Protein AF-A0A7C5J617-F1 (afdb_monomer)

Foldseek 3Di:
DDDDDDDDDDDDPPVQPPPPPDCDPVLVVLLLVCVLPDDLVVSCVVNVHDSVSSVVVVVVQQVVWDFLVRLCVVLVHDSVLLVVLCVVVVPRFFFDFDFDDDPNDGDTDGTRTAGPVNSVSSSVVSPPPDCDPPDVDQAPPDPQHCAAPPPRPDNPDCDPPNHRPVVVVVVVVVVVVVVVVVD

Sequence (183 aa):
MKPRYPALRAAHRKRYPRDGCAWTLEDQRVLIEHWPKKSIRELAAILGRTEEAVRRRVRTIESSHLNVRAYARKVGFSRVAVMNAIRELGFVVRPRRVTYERRGRRQARKWGALTPYQQEKLTAYLLADRPLRPPPTEWGKAGRPPACVDCETTTRPHYAHDRCRRCYENRRNRQAAARSSDE

pLDDT: mean 78.03, std 16.14, range [36.56, 94.38]

Mean predicted aligned error: 14.26 Å

Secondary structure (DSSP, 8-state):
---S--------------TT----HHHHHHHHHHTTTS-HHHHHHHHTS-HHHHHHHHHHHHTTPEEHHHHHHHHT--HHHHHHHHHHTT---EEEEEEEEETTEEEEEEEEEEPHHHHHHHHHHHHS----S-SSPPTTSTT--SS-TTTS---S-B-GGG-BHHHHHHHHHHHHHHHHH--

Radius of gyration: 26.76 Å; Cα contacts (8 Å, |Δi|>4): 158; chains: 1; bounding box: 68×47×70 Å

Nearest PDB structures (foldseek):
  5hli-assembly1_A  TM=3.294E-01  e=1.262E+00  Staphylococcus epidermidis
  3voe-assembly1_B  TM=2.649E-01  e=1.615E+00  Escherichia coli K-12
  3vb2-assembly1_A  TM=3.323E-01  e=5.534E+00  Escherichia coli K-12
  3vod-assembly1_A  TM=2.661E-01  e=7.080E+00  Escherichia coli K-12
  3voe-assembly1_A  TM=2.665E-01  e=9.633E+00  Escherichia coli K-12

Solvent-accessible surface area (backbone atoms only — not comparable to full-atom values): 11204 Å² total; per-residue (Å²): 139,78,86,91,72,81,86,84,67,93,69,76,76,70,80,51,71,58,102,77,63,76,84,47,73,64,61,49,49,55,47,61,70,39,53,66,81,49,53,62,66,57,50,13,64,74,69,53,48,54,48,66,60,48,50,55,51,48,55,64,53,56,72,72,35,38,36,60,67,59,44,18,63,74,74,73,46,54,57,65,57,54,52,48,50,36,59,76,69,66,59,73,57,46,60,44,78,46,79,46,82,56,94,93,40,80,49,71,53,72,43,38,38,40,42,70,66,55,49,52,54,48,50,54,59,69,66,45,93,59,83,65,78,70,67,84,60,62,74,51,39,95,90,42,63,60,32,14,78,85,72,64,72,46,74,60,83,52,48,80,89,53,16,27,58,66,58,41,52,52,51,53,51,52,55,50,52,55,56,64,72,78,109

Structure (mmCIF, N/CA/C/O backbone):
data_AF-A0A7C5J617-F1
#
_entry.id   AF-A0A7C5J617-F1
#
loop_
_atom_site.group_PDB
_atom_site.id
_atom_site.type_symbol
_atom_site.label_atom_id
_atom_site.label_alt_id
_atom_site.label_comp_id
_atom_site.label_asym_id
_atom_site.label_entity_id
_atom_site.label_seq_id
_atom_site.pdbx_PDB_ins_code
_atom_site.Cartn_x
_atom_site.Cartn_y
_atom_site.Cartn_z
_atom_site.occupancy
_atom_site.B_iso_or_equiv
_atom_site.auth_seq_id
_atom_site.auth_comp_id
_atom_site.auth_asym_id
_atom_site.auth_atom_id
_atom_site.pdbx_PDB_model_num
ATOM 1 N N . MET A 1 1 ? -49.294 26.072 20.977 1.00 41.19 1 MET A N 1
ATOM 2 C CA . MET A 1 1 ? -47.901 25.608 20.780 1.00 41.19 1 MET A CA 1
ATOM 3 C C . MET A 1 1 ? -47.853 24.103 21.002 1.00 41.19 1 MET A C 1
ATOM 5 O O . MET A 1 1 ? -48.165 23.663 22.097 1.00 41.19 1 MET A O 1
ATOM 9 N N . LYS A 1 2 ? -47.564 23.307 19.964 1.00 36.56 2 LYS A N 1
ATOM 10 C CA . LYS A 1 2 ? -47.455 21.840 20.068 1.00 36.56 2 LYS A CA 1
ATOM 11 C C . LYS A 1 2 ? -45.977 21.461 20.275 1.00 36.56 2 LYS A C 1
ATOM 13 O O . LYS A 1 2 ? -45.140 22.017 19.560 1.00 36.56 2 LYS A O 1
ATOM 18 N N . PRO A 1 3 ? -45.631 20.562 21.213 1.00 42.84 3 PRO A N 1
ATOM 19 C CA . PRO A 1 3 ? -44.251 20.130 21.412 1.00 42.84 3 PRO A CA 1
ATOM 20 C C . PRO A 1 3 ? -43.758 19.379 20.169 1.00 42.84 3 PRO A C 1
ATOM 22 O O . PRO A 1 3 ? -44.450 18.522 19.623 1.00 42.84 3 PRO A O 1
ATOM 25 N N . ARG A 1 4 ? -42.570 19.753 19.684 1.00 46.69 4 ARG A N 1
ATOM 26 C CA . ARG A 1 4 ? -42.098 19.439 18.328 1.00 46.69 4 ARG A CA 1
ATOM 27 C C . ARG A 1 4 ? -41.313 18.131 18.198 1.00 46.69 4 ARG A C 1
ATOM 29 O O . ARG A 1 4 ? -40.742 17.918 17.139 1.00 46.69 4 ARG A O 1
ATOM 36 N N . TYR A 1 5 ? -41.300 17.256 19.208 1.00 45.69 5 TYR A N 1
ATOM 37 C CA . TYR A 1 5 ? -40.703 15.919 19.085 1.00 45.69 5 TYR A CA 1
ATOM 38 C C . TYR A 1 5 ? -41.422 14.883 19.964 1.00 45.69 5 TYR A C 1
ATOM 40 O O . TYR A 1 5 ? -41.391 15.005 21.189 1.00 45.69 5 TYR A O 1
ATOM 48 N N . PRO A 1 6 ? -42.054 13.853 19.370 1.00 45.22 6 PRO A N 1
ATOM 49 C CA . PRO A 1 6 ? -42.577 12.719 20.111 1.00 45.22 6 PRO A CA 1
ATOM 50 C C . PRO A 1 6 ? -41.438 11.778 20.514 1.00 45.22 6 PRO A C 1
ATOM 52 O O . PRO A 1 6 ? -40.459 11.598 19.789 1.00 45.22 6 PRO A O 1
ATOM 55 N N . ALA A 1 7 ? -41.596 11.176 21.691 1.00 47.19 7 ALA A N 1
ATOM 56 C CA . ALA A 1 7 ? -40.703 10.197 22.287 1.00 47.19 7 ALA A CA 1
ATOM 57 C C . ALA A 1 7 ? -40.282 9.101 21.290 1.00 47.19 7 ALA A C 1
ATOM 59 O O . ALA A 1 7 ? -41.046 8.183 20.979 1.00 47.19 7 ALA A O 1
ATOM 60 N N . LEU A 1 8 ? -39.028 9.151 20.831 1.00 49.47 8 LEU A N 1
ATOM 61 C CA . LEU A 1 8 ? -38.387 8.012 20.184 1.00 49.47 8 LEU A CA 1
ATOM 62 C C . LEU A 1 8 ? -38.017 6.985 21.255 1.00 49.47 8 LEU A C 1
ATOM 64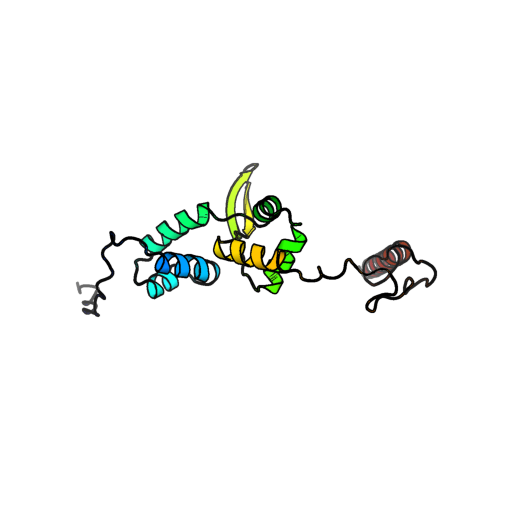 O O . LEU A 1 8 ? -36.941 7.001 21.845 1.00 49.47 8 LEU A O 1
ATOM 68 N N . ARG A 1 9 ? -39.022 6.149 21.520 1.00 42.47 9 ARG A N 1
ATOM 69 C CA . ARG A 1 9 ? -39.002 4.716 21.825 1.00 42.47 9 ARG A CA 1
ATOM 70 C C . ARG A 1 9 ? -37.663 4.137 22.288 1.00 42.47 9 ARG A C 1
ATOM 72 O O . ARG A 1 9 ? -36.671 4.119 21.564 1.00 42.47 9 ARG A O 1
ATOM 79 N N . ALA A 1 10 ? -37.736 3.534 23.471 1.00 44.47 10 ALA A N 1
ATOM 80 C CA . ALA A 1 10 ? -36.777 2.639 24.098 1.00 44.47 10 ALA A CA 1
ATOM 81 C C . ALA A 1 10 ? -36.421 1.417 23.222 1.00 44.47 10 ALA A C 1
ATOM 83 O O . ALA A 1 10 ? -36.788 0.283 23.517 1.00 44.47 10 ALA A O 1
ATOM 84 N N . ALA A 1 11 ? -35.678 1.631 22.139 1.00 44.12 11 ALA A N 1
ATOM 85 C CA . ALA A 1 11 ? -35.003 0.567 21.418 1.00 44.12 11 ALA A CA 1
ATOM 86 C C . ALA A 1 11 ? -33.756 0.183 22.219 1.00 44.12 11 ALA A C 1
ATOM 88 O O . ALA A 1 11 ? -32.789 0.942 22.262 1.00 44.12 11 ALA A O 1
ATOM 89 N N . HIS A 1 12 ? -33.835 -0.957 22.910 1.00 44.38 12 HIS A N 1
ATOM 90 C CA . HIS A 1 12 ? -32.723 -1.823 23.303 1.00 44.38 12 HIS A CA 1
ATOM 91 C C . HIS A 1 12 ? -31.357 -1.112 23.292 1.00 44.38 12 HIS A C 1
ATOM 93 O O . HIS A 1 12 ? -30.580 -1.233 22.341 1.00 44.38 12 HIS A O 1
ATOM 99 N N . ARG A 1 13 ? -31.037 -0.352 24.351 1.00 47.41 13 ARG A N 1
ATOM 100 C CA . ARG A 1 13 ? -29.643 0.028 24.593 1.00 47.41 13 ARG A CA 1
ATOM 101 C C . ARG A 1 13 ? -28.906 -1.291 24.815 1.00 47.41 13 ARG A C 1
ATOM 103 O O . ARG A 1 13 ? -28.861 -1.770 25.946 1.00 47.41 13 ARG A O 1
ATOM 110 N N . LYS A 1 14 ? -28.358 -1.907 23.752 1.00 47.34 14 LYS A N 1
ATOM 111 C CA . LYS A 1 14 ? -27.207 -2.808 23.885 1.00 47.34 14 LYS A CA 1
ATOM 112 C C . LYS A 1 14 ? -26.307 -2.060 24.854 1.00 47.34 14 LYS A C 1
ATOM 114 O O . LYS A 1 14 ? -25.941 -0.922 24.556 1.00 47.34 14 LYS A O 1
ATOM 119 N N . ARG A 1 15 ? -26.110 -2.600 26.061 1.00 48.59 15 ARG A N 1
ATOM 120 C CA . ARG A 1 15 ? -25.193 -2.018 27.039 1.00 48.59 15 ARG A CA 1
ATOM 121 C C . ARG A 1 15 ? -23.838 -2.055 26.355 1.00 48.59 15 ARG A C 1
ATOM 123 O O . ARG A 1 15 ? -23.158 -3.073 26.391 1.00 48.59 15 ARG A O 1
ATOM 130 N N . TYR A 1 16 ? -23.517 -0.985 25.635 1.00 52.66 16 TYR A N 1
ATOM 131 C CA . TYR A 1 16 ? -22.205 -0.799 25.065 1.00 52.66 16 TYR A CA 1
ATOM 132 C C . TYR A 1 16 ? -21.243 -0.903 26.249 1.00 52.66 16 TYR A C 1
ATOM 134 O O . TYR A 1 16 ? -21.549 -0.331 27.307 1.00 52.66 16 TYR A O 1
ATOM 142 N N . PRO A 1 17 ? -20.159 -1.690 26.136 1.00 54.84 17 PRO A N 1
ATOM 143 C CA . PRO A 1 17 ? -19.134 -1.731 27.166 1.00 54.84 17 PRO A CA 1
ATOM 144 C C . PRO A 1 17 ? -18.829 -0.285 27.554 1.00 54.84 17 PRO A C 1
ATOM 146 O O . PRO A 1 17 ? -18.615 0.538 26.660 1.00 54.84 17 PRO A O 1
ATOM 149 N N . ARG A 1 18 ? -18.942 0.051 28.850 1.00 56.84 18 ARG A N 1
ATOM 150 C CA . ARG A 1 18 ? -18.794 1.439 29.327 1.00 56.84 18 ARG A CA 1
ATOM 151 C C . ARG A 1 18 ? -17.540 2.051 28.709 1.00 56.84 18 ARG A C 1
ATOM 153 O O . ARG A 1 18 ? -16.569 1.335 28.470 1.00 56.84 18 ARG A O 1
ATOM 160 N N . ASP A 1 19 ? -17.526 3.370 28.549 1.00 52.28 19 ASP A N 1
ATOM 161 C CA . ASP A 1 19 ? -16.437 4.160 27.950 1.00 52.28 19 ASP A CA 1
ATOM 162 C C . ASP A 1 19 ? -15.054 4.047 28.659 1.00 52.28 19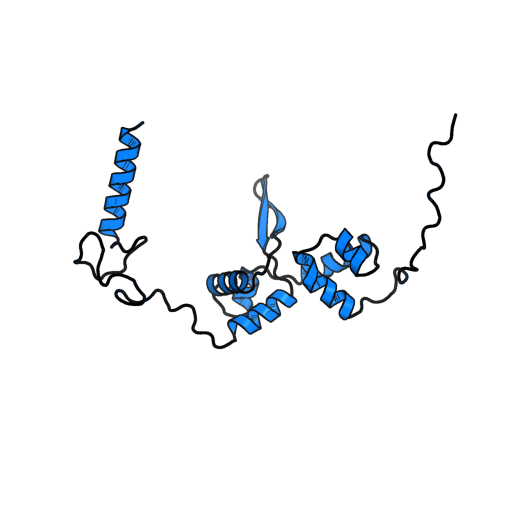 ASP A C 1
ATOM 164 O O . ASP A 1 19 ? -14.144 4.819 28.372 1.00 52.28 19 ASP A O 1
ATOM 168 N N . GLY A 1 20 ? -14.865 3.058 29.542 1.00 54.22 20 GLY A N 1
ATOM 169 C CA . GLY A 1 20 ? -13.607 2.626 30.155 1.00 54.22 20 GLY A CA 1
ATOM 170 C C . GLY A 1 20 ? -13.231 1.149 29.920 1.00 54.22 20 GLY A C 1
ATOM 171 O O . GLY A 1 20 ? -12.245 0.692 30.490 1.00 54.22 20 GLY A O 1
ATOM 172 N N . CYS A 1 21 ? -13.960 0.377 29.100 1.00 65.50 21 CYS A N 1
ATOM 173 C CA . CYS A 1 21 ? -13.512 -0.969 28.723 1.00 65.50 21 CYS A CA 1
ATOM 174 C C . CYS A 1 21 ? -12.253 -0.880 27.855 1.00 65.50 21 CYS A C 1
ATOM 176 O O . CYS A 1 21 ? -12.274 -0.270 26.775 1.00 65.50 21 CYS A O 1
ATOM 178 N N . ALA A 1 22 ? -11.181 -1.524 28.327 1.00 78.62 22 ALA A N 1
ATOM 179 C CA . ALA A 1 22 ? -9.908 -1.625 27.630 1.00 78.62 22 ALA A CA 1
ATOM 180 C C . ALA A 1 22 ? -10.106 -2.099 26.180 1.00 78.62 22 ALA A C 1
ATOM 182 O O . ALA A 1 22 ? -10.998 -2.893 25.876 1.00 78.62 22 ALA A O 1
ATOM 183 N N . TRP A 1 23 ? -9.294 -1.570 25.266 1.00 84.44 23 TRP A N 1
ATOM 184 C CA . TRP A 1 23 ? -9.265 -2.033 23.880 1.00 84.44 23 TRP A CA 1
ATOM 185 C C . TRP A 1 23 ? -8.644 -3.422 23.841 1.00 84.44 23 TRP A C 1
ATOM 187 O O . TRP A 1 23 ? -7.450 -3.559 24.114 1.00 84.44 23 TRP A O 1
ATOM 197 N N . THR A 1 24 ? -9.435 -4.430 23.482 1.00 88.50 24 THR A N 1
ATOM 198 C CA . THR A 1 24 ? -8.921 -5.793 23.322 1.00 88.50 24 THR A CA 1
ATOM 199 C C . THR A 1 24 ? -7.989 -5.868 22.110 1.00 88.50 24 THR A C 1
ATOM 201 O O . THR A 1 24 ? -7.989 -4.989 21.240 1.00 88.50 24 THR A O 1
ATOM 204 N N . LEU A 1 25 ? -7.165 -6.915 22.043 1.00 85.00 25 LEU A N 1
ATOM 205 C CA . LEU A 1 25 ? -6.348 -7.174 20.854 1.00 85.00 25 LEU A CA 1
ATOM 206 C C . LEU A 1 25 ? -7.227 -7.441 19.626 1.00 85.00 25 LEU A C 1
ATOM 208 O O . LEU A 1 25 ? -6.882 -7.011 18.529 1.00 85.00 25 LEU A O 1
ATOM 212 N N . GLU A 1 26 ? -8.387 -8.066 19.819 1.00 86.38 26 GLU A N 1
ATOM 213 C CA . GLU A 1 26 ? -9.341 -8.331 18.744 1.00 86.38 26 GLU A CA 1
ATOM 214 C C . GLU A 1 26 ? -9.964 -7.038 18.203 1.00 86.38 26 GLU A C 1
ATOM 216 O O . GLU A 1 26 ? -9.951 -6.808 16.993 1.00 86.38 26 GLU A O 1
ATOM 221 N N . ASP A 1 27 ? -10.372 -6.119 19.087 1.00 88.44 27 ASP A N 1
ATOM 222 C CA . ASP A 1 27 ? -10.868 -4.795 18.687 1.00 88.44 27 ASP A CA 1
ATOM 223 C C . ASP A 1 27 ? -9.821 -4.052 17.842 1.00 88.44 27 ASP A C 1
ATOM 225 O O . ASP A 1 27 ? -10.147 -3.373 16.864 1.00 88.44 27 ASP A O 1
ATOM 229 N N . GLN A 1 28 ? -8.542 -4.172 18.217 1.00 88.25 28 GLN A N 1
ATOM 230 C CA . GLN A 1 28 ? -7.438 -3.559 17.480 1.00 88.25 28 GLN A CA 1
ATOM 231 C C . GLN A 1 28 ? -7.227 -4.209 16.114 1.00 88.25 28 GLN A C 1
ATOM 233 O O . GLN A 1 28 ? -7.026 -3.480 15.141 1.00 88.25 28 GLN A O 1
ATOM 238 N N . ARG A 1 29 ? -7.303 -5.541 16.015 1.00 87.31 29 ARG A N 1
ATOM 239 C CA . ARG A 1 29 ? -7.189 -6.270 14.742 1.00 87.31 29 ARG A CA 1
ATOM 240 C C . ARG A 1 29 ? -8.284 -5.852 13.770 1.00 87.31 29 ARG A C 1
ATOM 242 O O . ARG A 1 29 ? -7.967 -5.396 12.672 1.00 87.31 29 ARG A O 1
ATOM 249 N N . VAL A 1 30 ? -9.540 -5.889 14.215 1.00 89.88 30 VAL A N 1
ATOM 250 C CA . VAL A 1 30 ? -10.711 -5.466 13.429 1.00 89.88 30 VAL A CA 1
ATOM 251 C C . VAL A 1 30 ? -10.546 -4.021 12.955 1.00 89.88 30 VAL A C 1
ATOM 253 O O . VAL A 1 30 ? -10.777 -3.706 11.784 1.00 89.88 30 VAL A O 1
ATOM 256 N N . LEU A 1 31 ? -10.092 -3.126 13.837 1.00 89.56 31 LEU A N 1
ATOM 257 C CA . LEU A 1 31 ? -9.894 -1.724 13.487 1.00 89.56 31 LEU A CA 1
ATOM 258 C C . LEU A 1 31 ? -8.765 -1.542 12.459 1.00 89.56 31 LEU A C 1
ATOM 260 O O . LEU A 1 31 ? -8.956 -0.817 11.487 1.00 89.56 31 LEU A O 1
ATOM 264 N N . ILE A 1 32 ? -7.622 -2.213 12.621 1.00 86.69 32 ILE A N 1
ATOM 265 C CA . ILE A 1 32 ? -6.480 -2.122 11.694 1.00 86.69 32 ILE A CA 1
ATOM 266 C C . ILE A 1 32 ? -6.829 -2.704 10.313 1.00 86.69 32 ILE A C 1
ATOM 268 O O . ILE A 1 32 ? -6.437 -2.131 9.290 1.00 86.69 32 ILE A O 1
ATOM 272 N N . GLU A 1 33 ? -7.559 -3.818 10.274 1.00 87.38 33 GLU A N 1
ATOM 273 C CA . GLU A 1 33 ? -7.926 -4.514 9.039 1.00 87.38 33 GLU A CA 1
ATOM 274 C C . GLU A 1 33 ? -8.993 -3.755 8.239 1.00 87.38 33 GLU A C 1
ATOM 276 O O . GLU A 1 33 ? -8.876 -3.586 7.018 1.00 87.38 33 GLU A O 1
ATOM 281 N N . HIS A 1 34 ? -10.030 -3.258 8.917 1.00 88.62 34 HIS A N 1
ATOM 282 C CA . HIS A 1 34 ? -11.175 -2.650 8.247 1.00 88.62 34 HIS A CA 1
ATOM 283 C C . HIS A 1 34 ? -11.075 -1.128 8.088 1.00 88.62 34 HIS A C 1
ATOM 285 O O . HIS A 1 34 ? -11.788 -0.583 7.240 1.00 88.62 34 HIS A O 1
ATOM 291 N N . TRP A 1 35 ? -10.188 -0.433 8.815 1.00 86.25 35 TRP A N 1
ATOM 292 C CA . TRP A 1 35 ? -10.019 1.028 8.714 1.00 86.25 35 TRP A CA 1
ATOM 293 C C . TRP A 1 35 ? -9.860 1.557 7.279 1.00 86.25 35 TRP A C 1
ATOM 295 O O . TRP A 1 35 ? -10.510 2.551 6.937 1.00 86.25 35 TRP A O 1
ATOM 305 N N . PRO A 1 36 ? -9.060 0.928 6.394 1.00 81.94 36 PRO A N 1
ATOM 306 C CA . PRO A 1 36 ? -8.913 1.419 5.026 1.00 81.94 36 PRO A CA 1
ATOM 307 C C . PRO A 1 36 ? -10.210 1.323 4.209 1.00 81.94 36 PRO A C 1
ATOM 309 O O . PRO A 1 36 ? -10.427 2.147 3.318 1.00 81.94 36 PRO A O 1
ATOM 312 N N . LYS A 1 37 ? -11.066 0.339 4.522 1.00 86.56 37 LYS A N 1
ATOM 313 C CA . LYS A 1 37 ? -12.230 -0.070 3.719 1.00 86.56 37 LYS A CA 1
ATOM 314 C C . LYS A 1 37 ? -13.557 0.505 4.226 1.00 86.56 37 LYS A C 1
ATOM 316 O O . LYS A 1 37 ? -14.433 0.776 3.417 1.00 86.56 37 LYS A O 1
ATOM 321 N N . LYS A 1 38 ? -13.706 0.700 5.540 1.00 89.06 38 LYS A N 1
ATOM 322 C CA . LYS A 1 38 ? -14.968 1.090 6.191 1.00 89.06 38 LYS A CA 1
ATOM 323 C C . LYS A 1 38 ? -14.920 2.508 6.766 1.00 89.06 38 LYS A C 1
ATOM 325 O O . LYS A 1 38 ? -13.856 3.076 7.036 1.00 89.06 38 LYS A O 1
ATOM 330 N N . SER A 1 39 ? -16.084 3.122 6.917 1.00 91.06 39 SER A N 1
ATOM 331 C CA . SER A 1 39 ? -16.271 4.404 7.601 1.00 91.06 39 SER A CA 1
ATOM 332 C C . SER A 1 39 ? -16.204 4.244 9.127 1.00 91.06 39 SER A C 1
ATOM 334 O O . SER A 1 39 ? -16.383 3.150 9.658 1.00 91.06 39 SER A O 1
ATOM 336 N N . ILE A 1 40 ? -15.976 5.346 9.858 1.00 91.75 40 ILE A N 1
ATOM 337 C CA . ILE A 1 40 ? -15.974 5.342 11.338 1.00 91.75 40 ILE A CA 1
ATOM 338 C C . ILE A 1 40 ? -17.301 4.800 11.884 1.00 91.75 40 ILE A C 1
ATOM 340 O O . ILE A 1 40 ? -17.296 4.027 12.836 1.00 91.75 40 ILE A O 1
ATOM 344 N N . ARG A 1 41 ? -18.422 5.174 11.258 1.00 92.56 41 ARG A N 1
ATOM 345 C CA . ARG A 1 41 ? -19.766 4.743 11.650 1.00 92.56 41 ARG A CA 1
ATOM 346 C C . ARG A 1 41 ? -19.954 3.233 11.519 1.00 92.56 41 ARG A C 1
ATOM 348 O O . ARG A 1 41 ? -20.484 2.598 12.425 1.00 92.56 41 ARG A O 1
ATOM 355 N N . GLU A 1 42 ? -19.488 2.643 10.422 1.00 92.88 42 GLU A N 1
ATOM 356 C CA . GLU A 1 42 ? -19.546 1.189 10.234 1.00 92.88 42 GLU A CA 1
ATOM 357 C C . GLU A 1 42 ? -18.639 0.453 11.222 1.00 92.88 42 GLU A C 1
ATOM 359 O O . GLU A 1 42 ? -19.033 -0.568 11.775 1.00 92.88 42 GLU A O 1
ATOM 364 N N . LEU A 1 43 ? -17.441 0.979 11.484 1.00 92.94 43 LEU A N 1
ATOM 365 C CA . LEU A 1 43 ? -16.521 0.396 12.465 1.00 92.94 43 LEU A CA 1
ATOM 366 C C . LEU A 1 43 ? -17.087 0.461 13.885 1.00 92.94 43 LEU A C 1
ATOM 368 O O . LEU A 1 43 ? -16.967 -0.503 14.632 1.00 92.94 43 LEU A O 1
ATOM 372 N N . ALA A 1 44 ? -17.739 1.567 14.242 1.00 91.69 44 ALA A N 1
ATOM 373 C CA . ALA A 1 44 ? -18.456 1.720 15.503 1.00 91.69 44 ALA A CA 1
ATOM 374 C C . ALA A 1 44 ? -19.571 0.676 15.656 1.00 91.69 44 ALA A C 1
ATOM 376 O O . ALA A 1 44 ? -19.691 0.059 16.715 1.00 91.69 44 ALA A O 1
ATOM 377 N N . ALA A 1 45 ? -20.326 0.417 14.583 1.00 90.69 45 ALA A N 1
ATOM 378 C CA . ALA A 1 45 ? -21.360 -0.614 14.571 1.00 90.69 45 ALA A CA 1
ATOM 379 C C . ALA A 1 45 ? -20.783 -2.034 14.728 1.00 90.69 45 ALA A C 1
ATOM 381 O O . ALA A 1 45 ? -21.335 -2.823 15.491 1.00 90.69 45 ALA A O 1
ATOM 382 N N . ILE A 1 46 ? -19.667 -2.342 14.053 1.00 90.38 46 ILE A N 1
ATOM 383 C CA . ILE A 1 46 ? -18.991 -3.650 14.137 1.00 90.38 46 ILE A CA 1
ATOM 384 C C . ILE A 1 46 ? -18.423 -3.888 15.539 1.00 90.38 46 ILE A C 1
ATOM 386 O O . ILE A 1 46 ? -18.623 -4.953 16.112 1.00 90.38 46 ILE A O 1
ATOM 390 N N . LEU A 1 47 ? -17.740 -2.890 16.101 1.00 89.25 47 LEU A N 1
ATOM 391 C CA . LEU A 1 47 ? -17.063 -2.997 17.395 1.00 89.25 47 LEU A CA 1
ATOM 392 C C . LEU A 1 47 ? -18.007 -2.825 18.591 1.00 89.25 47 LEU A C 1
ATOM 394 O O . LEU A 1 47 ? -17.582 -2.989 19.730 1.00 89.25 47 LEU A O 1
ATOM 398 N N . GLY A 1 48 ? -19.261 -2.424 18.360 1.00 89.00 48 GLY A N 1
ATOM 399 C CA . GLY A 1 48 ? -20.172 -2.055 19.440 1.00 89.00 48 GLY A CA 1
ATOM 400 C C . GLY A 1 48 ? -19.595 -0.934 20.312 1.00 89.00 48 GLY A C 1
ATOM 401 O O . GLY A 1 48 ? -19.609 -1.028 21.538 1.00 89.00 48 GLY A O 1
ATOM 402 N N . ARG A 1 49 ? -19.040 0.114 19.696 1.00 88.19 49 ARG A N 1
ATOM 403 C CA . ARG A 1 49 ? -18.482 1.284 20.398 1.00 88.19 49 ARG A CA 1
ATOM 404 C C . ARG A 1 49 ? -19.032 2.579 19.811 1.00 88.19 49 ARG A C 1
ATOM 406 O O . ARG A 1 49 ? -19.593 2.592 18.721 1.00 88.19 49 ARG A O 1
ATOM 413 N N . THR A 1 50 ? -18.861 3.689 20.524 1.00 90.62 50 THR A N 1
ATOM 414 C CA . THR A 1 50 ? -19.235 5.013 20.009 1.00 90.62 50 THR A CA 1
ATOM 415 C C . THR A 1 50 ? -18.298 5.452 18.879 1.00 90.62 50 THR A C 1
ATOM 417 O O . THR A 1 50 ? -17.105 5.134 18.877 1.00 90.62 50 THR A O 1
ATOM 420 N N . GLU A 1 51 ? -18.816 6.231 17.923 1.00 91.81 51 GLU A N 1
ATOM 421 C CA . GLU A 1 51 ? -18.005 6.777 16.822 1.00 91.81 51 GLU A CA 1
ATOM 422 C C . GLU A 1 51 ? -16.811 7.594 17.325 1.00 91.81 51 GLU A C 1
ATOM 424 O O . GLU A 1 51 ? -15.735 7.564 16.731 1.00 91.81 51 GLU A O 1
ATOM 429 N N . GLU A 1 52 ? -16.984 8.307 18.437 1.00 87.69 52 GLU A N 1
ATOM 430 C CA . GLU A 1 52 ? -15.939 9.133 19.033 1.00 87.69 52 GLU A CA 1
ATOM 431 C C . GLU A 1 52 ? -14.817 8.289 19.659 1.00 87.69 52 GLU A C 1
ATOM 433 O O . GLU A 1 52 ? -13.638 8.601 19.476 1.00 87.69 52 GLU A O 1
ATOM 438 N N . ALA A 1 53 ? -15.150 7.177 20.325 1.00 89.25 53 ALA A N 1
ATOM 439 C CA . ALA A 1 53 ? -14.149 6.240 20.836 1.00 89.25 53 ALA A CA 1
ATOM 440 C C . ALA A 1 53 ? -13.332 5.615 19.693 1.00 89.25 53 ALA A C 1
ATOM 442 O O . ALA A 1 53 ? -12.099 5.575 19.757 1.00 89.25 53 ALA A O 1
ATOM 443 N N . VAL A 1 54 ? -14.007 5.194 18.617 1.00 91.81 54 VAL A N 1
ATOM 444 C CA . VAL A 1 54 ? -13.357 4.673 17.404 1.00 91.81 54 VAL A CA 1
ATOM 445 C C . VAL A 1 54 ? -12.468 5.742 16.770 1.00 91.81 54 VAL A C 1
ATOM 447 O O . VAL A 1 54 ? -11.305 5.473 16.481 1.00 91.81 54 VAL A O 1
ATOM 450 N N . ARG A 1 55 ? -12.961 6.976 16.613 1.00 89.94 55 ARG A N 1
ATOM 451 C CA . ARG A 1 55 ? -12.204 8.100 16.039 1.00 89.94 55 ARG A CA 1
ATOM 452 C C . ARG A 1 55 ? -10.927 8.394 16.823 1.00 89.94 55 ARG A C 1
ATOM 454 O O . ARG A 1 55 ? -9.867 8.547 16.213 1.00 89.94 55 ARG A O 1
ATOM 461 N N . ARG A 1 56 ? -11.004 8.455 18.157 1.00 89.31 56 ARG A N 1
ATOM 462 C CA . ARG A 1 56 ? -9.824 8.649 19.015 1.00 89.31 56 ARG A CA 1
ATOM 463 C C . ARG A 1 56 ? -8.822 7.513 18.850 1.00 89.31 56 ARG A C 1
ATOM 465 O O . ARG A 1 56 ? -7.641 7.784 18.646 1.00 89.31 56 ARG A O 1
ATOM 472 N N . ARG A 1 57 ? -9.285 6.260 18.853 1.00 90.06 57 ARG A N 1
ATOM 473 C CA . ARG A 1 57 ? -8.398 5.099 18.704 1.00 90.06 57 ARG A CA 1
ATOM 474 C C . ARG A 1 57 ? -7.725 5.045 17.339 1.00 90.06 57 ARG A C 1
ATOM 476 O O . ARG A 1 57 ? -6.523 4.811 17.265 1.00 90.06 57 ARG A O 1
ATOM 483 N N . VAL A 1 58 ? -8.475 5.315 16.276 1.00 88.25 58 VAL A N 1
ATOM 484 C CA . VAL A 1 58 ? -7.944 5.417 14.915 1.00 88.25 58 VAL A CA 1
ATOM 485 C C . VAL A 1 58 ? -6.830 6.452 14.849 1.00 88.25 58 VAL A C 1
ATOM 487 O O . VAL A 1 58 ? -5.782 6.143 14.302 1.00 88.25 58 VAL A O 1
ATOM 490 N N . ARG A 1 59 ? -7.003 7.648 15.430 1.00 84.50 59 ARG A N 1
ATOM 491 C CA . ARG A 1 59 ? -5.947 8.679 15.430 1.00 84.50 59 ARG A CA 1
ATOM 492 C C . ARG A 1 59 ? -4.655 8.182 16.083 1.00 84.50 59 ARG A C 1
ATOM 494 O O . ARG A 1 59 ? -3.573 8.457 15.569 1.00 84.50 59 ARG A O 1
ATOM 501 N N . THR A 1 60 ? -4.765 7.435 17.182 1.00 84.56 60 THR A N 1
ATOM 502 C CA . THR A 1 60 ? -3.613 6.802 17.841 1.00 84.56 60 THR A CA 1
ATOM 503 C C . THR A 1 60 ? -2.941 5.761 16.949 1.00 84.56 60 THR A C 1
ATOM 505 O O . THR A 1 60 ? -1.725 5.651 16.963 1.00 84.56 60 THR A O 1
ATOM 508 N N . ILE A 1 61 ? -3.701 5.009 16.154 1.00 80.19 61 ILE A N 1
ATOM 509 C CA . ILE A 1 61 ? -3.133 4.015 15.235 1.00 80.19 61 ILE A CA 1
ATOM 510 C C . ILE A 1 61 ? -2.545 4.694 13.988 1.00 80.19 61 ILE A C 1
ATOM 512 O O . ILE A 1 61 ? -1.453 4.341 13.551 1.00 80.19 61 ILE A O 1
ATOM 516 N N . GLU A 1 62 ? -3.184 5.738 13.461 1.00 78.31 62 GLU A N 1
ATOM 517 C CA . GLU A 1 62 ? -2.707 6.495 12.301 1.00 78.31 62 GLU A CA 1
ATOM 518 C C . GLU A 1 62 ? -1.352 7.174 12.521 1.00 78.31 62 GLU A C 1
ATOM 520 O O . GLU A 1 62 ? -0.609 7.382 11.556 1.00 78.31 62 GLU A O 1
ATOM 525 N N . SER A 1 63 ? -0.999 7.508 13.765 1.00 74.69 63 SER A N 1
ATOM 526 C CA . SER A 1 63 ? 0.331 8.040 14.079 1.00 74.69 63 SER A CA 1
ATOM 527 C C . SER A 1 63 ? 1.442 7.021 13.788 1.00 74.69 63 SER A C 1
ATOM 529 O O . SER A 1 63 ? 2.525 7.420 13.367 1.00 74.69 63 SER A O 1
ATOM 531 N N . SER A 1 64 ? 1.148 5.720 13.904 1.00 76.75 64 SER A N 1
ATOM 532 C CA . SER A 1 64 ? 2.070 4.616 13.592 1.00 76.75 64 SER A CA 1
ATOM 533 C C . SER A 1 64 ? 2.096 4.219 12.108 1.00 76.75 64 SER A C 1
ATOM 535 O O . SER A 1 64 ? 2.923 3.406 11.688 1.00 76.75 64 SER A O 1
ATOM 537 N N . HIS A 1 65 ? 1.214 4.789 11.280 1.00 82.31 65 HIS A N 1
ATOM 538 C CA . HIS A 1 65 ? 1.189 4.483 9.854 1.00 82.31 65 HIS A CA 1
ATOM 539 C C . HIS A 1 65 ? 2.392 5.090 9.134 1.00 82.31 65 HIS A C 1
ATOM 541 O O . HIS A 1 65 ? 2.601 6.308 9.130 1.00 82.31 65 HIS A O 1
ATOM 547 N N . LEU A 1 66 ? 3.125 4.244 8.417 1.00 83.75 66 LEU A N 1
ATOM 548 C CA . LEU A 1 66 ? 4.185 4.685 7.524 1.00 83.75 66 LEU A CA 1
ATOM 549 C C . LEU A 1 66 ? 3.604 5.013 6.151 1.00 83.75 66 LEU A C 1
ATOM 551 O O . LEU A 1 66 ? 2.725 4.322 5.642 1.00 83.75 66 LEU A O 1
ATOM 555 N N . ASN A 1 67 ? 4.115 6.061 5.508 1.00 89.44 67 ASN A N 1
ATOM 556 C CA . ASN A 1 67 ? 3.862 6.228 4.080 1.00 89.44 67 ASN A CA 1
ATOM 557 C C . ASN A 1 67 ? 4.681 5.201 3.279 1.00 89.44 67 ASN A C 1
ATOM 559 O O . ASN A 1 67 ? 5.734 4.751 3.735 1.00 89.44 67 ASN A O 1
ATOM 563 N N . VAL A 1 68 ? 4.238 4.879 2.061 1.00 89.62 68 VAL A N 1
ATOM 564 C CA . VAL A 1 68 ? 4.886 3.867 1.200 1.00 89.62 68 VAL A CA 1
ATOM 565 C C . VAL A 1 68 ? 6.391 4.105 1.028 1.00 89.62 68 VAL A C 1
ATOM 567 O O . VAL A 1 68 ? 7.171 3.161 1.037 1.00 89.62 68 VAL A O 1
ATOM 570 N N . ARG A 1 69 ? 6.831 5.366 0.904 1.00 89.06 69 ARG A N 1
ATOM 571 C CA . ARG A 1 69 ? 8.254 5.700 0.724 1.00 89.06 69 ARG A CA 1
ATOM 572 C C . ARG A 1 69 ? 9.066 5.475 2.001 1.00 89.06 69 ARG A C 1
ATOM 574 O O . ARG A 1 69 ? 10.202 5.020 1.927 1.00 89.06 69 ARG A O 1
ATOM 581 N N . ALA A 1 70 ? 8.515 5.828 3.159 1.00 89.81 70 ALA A N 1
ATOM 582 C CA . ALA A 1 70 ? 9.137 5.586 4.454 1.00 89.81 70 ALA A CA 1
ATOM 583 C C . ALA A 1 70 ? 9.219 4.085 4.743 1.00 89.81 70 ALA A C 1
ATOM 585 O O . ALA A 1 70 ? 10.280 3.611 5.130 1.00 89.81 70 ALA A O 1
ATOM 586 N N . TYR A 1 71 ? 8.143 3.347 4.466 1.00 93.25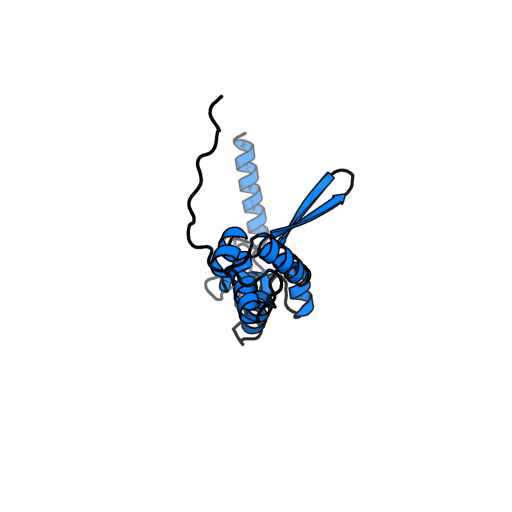 71 TYR A N 1
ATOM 587 C CA . TYR A 1 71 ? 8.121 1.895 4.595 1.00 93.25 71 TYR A CA 1
ATOM 588 C C . TYR A 1 71 ? 9.146 1.228 3.667 1.00 93.25 71 TYR A C 1
ATOM 590 O O . TYR A 1 71 ? 9.978 0.480 4.156 1.00 93.25 71 TYR A O 1
ATOM 598 N N . ALA A 1 72 ? 9.182 1.583 2.376 1.00 90.94 72 ALA A N 1
ATOM 599 C CA . 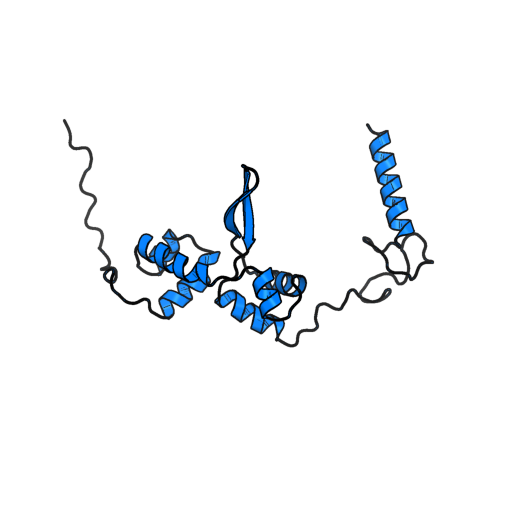ALA A 1 72 ? 10.158 1.046 1.420 1.00 90.94 72 ALA A CA 1
ATOM 600 C C . ALA A 1 72 ? 11.613 1.228 1.893 1.00 90.94 72 ALA A C 1
ATOM 602 O O . ALA A 1 72 ? 12.393 0.283 1.866 1.00 90.94 72 ALA A O 1
ATOM 603 N N . ARG A 1 73 ? 11.952 2.419 2.416 1.00 91.00 73 ARG A N 1
ATOM 604 C CA . ARG A 1 73 ? 13.271 2.671 3.023 1.00 91.00 73 ARG A CA 1
ATOM 605 C C . ARG A 1 73 ? 13.529 1.804 4.254 1.00 91.00 73 ARG A C 1
ATOM 607 O O . ARG A 1 73 ? 14.641 1.328 4.411 1.00 91.00 73 ARG A O 1
ATOM 614 N N . LYS A 1 74 ? 12.520 1.607 5.108 1.00 92.31 74 LYS A N 1
ATOM 615 C CA . LYS A 1 74 ? 12.629 0.791 6.326 1.00 92.31 74 LYS A CA 1
ATOM 616 C C . LYS A 1 74 ? 12.927 -0.676 6.011 1.00 92.31 74 LYS A C 1
ATOM 618 O O . LYS A 1 74 ? 13.726 -1.276 6.711 1.00 92.31 74 LYS A O 1
ATOM 623 N N . VAL A 1 75 ? 12.280 -1.242 4.991 1.00 92.00 75 VAL A N 1
ATOM 624 C CA . VAL A 1 75 ? 12.432 -2.665 4.637 1.00 92.00 75 VAL A CA 1
ATOM 625 C C . VAL A 1 75 ? 13.547 -2.937 3.619 1.00 92.00 75 VAL A C 1
ATOM 627 O O . VAL A 1 75 ? 13.786 -4.089 3.293 1.00 92.00 75 VAL A O 1
ATOM 630 N N . GLY A 1 76 ? 14.217 -1.904 3.096 1.00 90.06 76 GLY A N 1
ATOM 631 C CA . GLY A 1 76 ? 15.296 -2.066 2.111 1.00 90.06 76 GLY A CA 1
ATOM 632 C C . GLY A 1 76 ? 14.831 -2.392 0.685 1.00 90.06 76 GLY A C 1
ATOM 633 O O . GLY A 1 76 ? 15.647 -2.738 -0.160 1.00 90.06 76 GLY A O 1
ATOM 634 N N . PHE A 1 77 ? 13.538 -2.248 0.380 1.00 90.44 77 PHE A N 1
ATOM 635 C CA . PHE A 1 77 ? 12.987 -2.523 -0.951 1.00 90.44 77 PHE A CA 1
ATOM 636 C C . PHE A 1 77 ? 12.800 -1.249 -1.779 1.00 90.44 77 PHE A C 1
ATOM 638 O O . PHE A 1 77 ? 12.571 -0.150 -1.262 1.00 90.44 77 PHE A O 1
ATOM 645 N N . SER A 1 78 ? 12.819 -1.391 -3.108 1.00 90.25 78 SER A N 1
ATOM 646 C CA . SER A 1 78 ? 12.499 -0.274 -3.997 1.00 90.25 78 SER A CA 1
ATOM 647 C C . SER A 1 78 ? 11.036 0.156 -3.828 1.00 90.25 78 SER A C 1
ATOM 649 O O . SER A 1 78 ? 10.129 -0.659 -3.641 1.00 90.25 78 SER A O 1
ATOM 651 N N . ARG A 1 79 ? 10.764 1.462 -3.957 1.00 90.62 79 ARG A N 1
ATOM 652 C CA . ARG A 1 79 ? 9.386 1.985 -3.909 1.00 90.62 79 ARG A CA 1
ATOM 653 C C . ARG A 1 79 ? 8.481 1.299 -4.940 1.00 90.62 79 ARG A C 1
ATOM 655 O O . ARG A 1 79 ? 7.301 1.101 -4.672 1.00 90.62 79 ARG A O 1
ATOM 662 N N . VAL A 1 80 ? 9.022 0.972 -6.115 1.00 88.69 80 VAL A N 1
ATOM 663 C CA . VAL A 1 80 ? 8.282 0.308 -7.196 1.00 88.69 80 VAL A CA 1
ATOM 664 C C . VAL A 1 80 ? 7.900 -1.116 -6.796 1.00 88.69 80 VAL A C 1
ATOM 666 O O . VAL A 1 80 ? 6.748 -1.492 -6.994 1.00 88.69 80 VAL A O 1
ATOM 669 N N . ALA A 1 81 ? 8.811 -1.869 -6.169 1.00 89.69 81 ALA A N 1
ATOM 670 C CA . ALA A 1 81 ? 8.526 -3.214 -5.666 1.00 89.69 81 ALA A CA 1
ATOM 671 C C . ALA A 1 81 ? 7.383 -3.197 -4.641 1.00 89.69 81 ALA A C 1
ATOM 673 O O . ALA A 1 81 ? 6.410 -3.932 -4.795 1.00 89.69 81 ALA A O 1
ATOM 674 N N . VAL A 1 82 ? 7.433 -2.274 -3.673 1.00 91.88 82 VAL A N 1
ATOM 675 C CA . VAL A 1 82 ? 6.359 -2.110 -2.680 1.00 91.88 82 VAL A CA 1
ATOM 676 C C . VAL A 1 82 ? 5.028 -1.735 -3.343 1.00 91.88 82 VAL A C 1
ATOM 678 O O . VAL A 1 82 ? 3.992 -2.290 -2.997 1.00 91.88 82 VAL A O 1
ATOM 681 N N . MET A 1 83 ? 5.026 -0.815 -4.315 1.00 90.75 83 MET A N 1
ATOM 68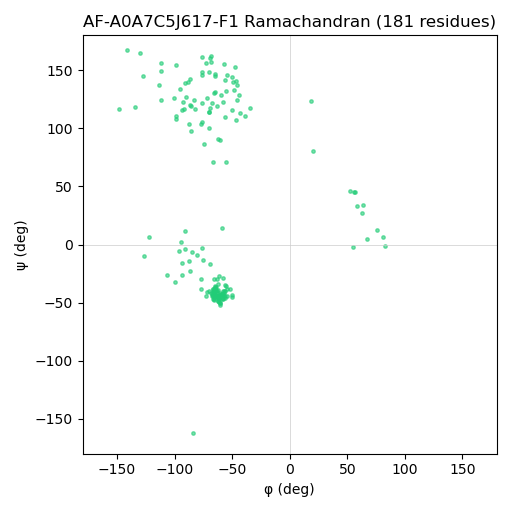2 C CA . MET A 1 83 ? 3.798 -0.426 -5.026 1.00 90.75 83 MET A CA 1
ATOM 683 C C . MET A 1 83 ? 3.195 -1.575 -5.841 1.00 90.75 83 MET A C 1
ATOM 685 O O . MET A 1 83 ? 1.973 -1.695 -5.901 1.00 90.75 83 MET A O 1
ATOM 689 N N . ASN A 1 84 ? 4.030 -2.413 -6.458 1.00 89.69 84 ASN A N 1
ATOM 690 C CA . ASN A 1 84 ? 3.558 -3.609 -7.147 1.00 89.69 84 ASN A CA 1
ATOM 691 C C . ASN A 1 84 ? 2.970 -4.603 -6.143 1.00 89.69 84 ASN A C 1
ATOM 693 O O . ASN A 1 84 ? 1.845 -5.037 -6.342 1.00 89.69 84 ASN A O 1
ATOM 697 N N . ALA A 1 85 ? 3.652 -4.866 -5.025 1.00 92.12 85 ALA A N 1
ATOM 698 C CA . ALA A 1 85 ? 3.133 -5.727 -3.963 1.00 92.12 85 ALA A CA 1
ATOM 699 C C . ALA A 1 85 ? 1.780 -5.237 -3.413 1.00 92.12 85 ALA A C 1
ATOM 701 O O . ALA A 1 85 ? 0.861 -6.030 -3.247 1.00 92.12 85 ALA A O 1
ATOM 702 N N . ILE A 1 86 ? 1.612 -3.925 -3.210 1.00 92.25 86 ILE A N 1
ATOM 703 C CA . ILE A 1 86 ? 0.326 -3.319 -2.819 1.00 92.25 86 ILE A CA 1
ATOM 704 C C . ILE A 1 86 ? -0.773 -3.631 -3.845 1.00 92.25 86 ILE A C 1
ATOM 706 O O . ILE A 1 86 ? -1.894 -3.948 -3.450 1.00 92.25 86 ILE A O 1
ATOM 710 N N . ARG A 1 87 ? -0.463 -3.530 -5.145 1.00 90.31 87 ARG A N 1
ATOM 711 C CA . ARG A 1 87 ? -1.414 -3.816 -6.229 1.00 90.31 87 ARG A CA 1
ATOM 712 C C . ARG A 1 87 ? -1.800 -5.295 -6.255 1.00 90.31 87 ARG A C 1
ATOM 714 O O . ARG A 1 87 ? -2.986 -5.587 -6.308 1.00 90.31 87 ARG A O 1
ATOM 721 N N . GLU A 1 88 ? -0.818 -6.189 -6.180 1.00 89.75 88 GLU A N 1
ATOM 722 C CA . GLU A 1 88 ? -1.022 -7.646 -6.196 1.00 89.75 88 GLU A CA 1
ATOM 723 C C . GLU A 1 88 ? -1.821 -8.128 -4.977 1.00 89.75 88 GLU A C 1
ATOM 725 O O . GLU A 1 88 ? -2.717 -8.955 -5.101 1.00 89.75 88 GLU A O 1
ATOM 730 N N . LEU A 1 89 ? -1.560 -7.559 -3.795 1.00 90.44 89 LEU A N 1
ATOM 731 C CA . LEU A 1 89 ? -2.314 -7.856 -2.572 1.00 90.44 89 LEU A CA 1
ATOM 732 C C . LEU A 1 89 ? -3.702 -7.190 -2.530 1.00 90.44 89 LEU A C 1
ATOM 734 O O . LEU A 1 89 ? -4.435 -7.366 -1.556 1.00 90.44 89 LEU A O 1
ATOM 738 N N . GLY A 1 90 ? -4.065 -6.380 -3.532 1.00 90.06 90 GLY A N 1
ATOM 739 C CA . GLY A 1 90 ? -5.340 -5.658 -3.560 1.00 90.06 90 GLY A CA 1
ATOM 740 C C . GLY A 1 90 ? -5.496 -4.649 -2.415 1.00 90.06 90 GLY A C 1
ATOM 741 O O . GLY A 1 90 ? -6.610 -4.361 -1.967 1.00 90.06 90 GLY A O 1
ATOM 742 N N . PHE A 1 91 ? -4.390 -4.117 -1.889 1.00 89.81 91 PHE A N 1
ATOM 743 C CA . PHE A 1 91 ? -4.428 -3.188 -0.767 1.00 89.81 91 PHE A CA 1
ATOM 744 C C . PHE A 1 91 ? -4.875 -1.793 -1.199 1.00 89.81 91 PHE A C 1
ATOM 746 O O . PHE A 1 91 ? -4.235 -1.112 -1.998 1.00 89.81 91 PHE A O 1
ATOM 753 N N . VAL A 1 92 ? -5.959 -1.323 -0.579 1.00 85.62 92 VAL A N 1
ATOM 754 C CA . VAL A 1 92 ? -6.403 0.066 -0.685 1.00 85.62 92 VAL A CA 1
ATOM 755 C C . VAL A 1 92 ? -5.594 0.906 0.295 1.00 85.62 92 VAL A C 1
ATOM 757 O O . VAL A 1 92 ? -5.671 0.721 1.512 1.00 85.62 92 VAL A O 1
ATOM 760 N N . VAL A 1 93 ? -4.816 1.847 -0.233 1.00 83.19 93 VAL A N 1
ATOM 761 C CA . VAL A 1 93 ? -4.014 2.753 0.588 1.00 83.19 93 VAL A CA 1
ATOM 762 C C . VAL A 1 93 ? -4.755 4.077 0.728 1.00 83.19 93 VAL A C 1
ATOM 764 O O . VAL A 1 93 ? -4.857 4.850 -0.228 1.00 83.19 93 VAL A O 1
ATOM 767 N N . ARG A 1 94 ? -5.290 4.357 1.923 1.00 75.31 94 ARG A N 1
ATOM 768 C CA . ARG A 1 94 ? -6.002 5.618 2.162 1.00 75.31 94 ARG A CA 1
ATOM 769 C C . ARG A 1 94 ? -5.031 6.799 2.070 1.00 75.31 94 ARG A C 1
ATOM 771 O O . ARG A 1 94 ? -3.978 6.779 2.716 1.00 75.31 94 ARG A O 1
ATOM 778 N N . PRO A 1 95 ? -5.371 7.850 1.305 1.00 69.12 95 PRO A N 1
ATOM 779 C CA . PRO A 1 95 ? -4.560 9.050 1.264 1.00 69.12 95 PRO A CA 1
ATOM 780 C C . PRO A 1 95 ? -4.671 9.786 2.602 1.00 69.12 95 PRO A C 1
ATOM 782 O O . PRO A 1 95 ? -5.722 10.324 2.948 1.00 69.12 95 PRO A O 1
ATOM 785 N N . ARG A 1 96 ? -3.567 9.858 3.341 1.00 68.25 96 ARG A N 1
ATOM 786 C CA . ARG A 1 96 ? -3.418 10.746 4.490 1.00 68.25 96 ARG A CA 1
ATOM 787 C C . ARG A 1 96 ? -3.374 12.177 3.970 1.00 68.25 96 ARG A C 1
ATOM 789 O O . ARG A 1 96 ? -2.483 12.534 3.196 1.00 68.25 96 ARG A O 1
ATOM 796 N N . ARG A 1 97 ? -4.352 12.992 4.372 1.00 63.97 97 ARG A N 1
ATOM 797 C CA . ARG A 1 97 ? -4.340 14.433 4.106 1.00 63.97 97 ARG A CA 1
ATOM 798 C C . ARG A 1 97 ? -3.348 15.070 5.067 1.00 63.97 97 ARG A C 1
ATOM 800 O O . ARG A 1 97 ? -3.629 15.189 6.252 1.00 63.97 97 ARG A O 1
ATOM 807 N N . VAL A 1 98 ? -2.186 15.455 4.555 1.00 61.97 98 VAL A N 1
ATOM 808 C CA . VAL A 1 98 ? -1.277 16.344 5.280 1.00 61.97 98 VAL A CA 1
ATOM 809 C C . VAL A 1 98 ? -1.511 17.742 4.732 1.00 61.97 98 VAL A C 1
ATOM 811 O O . VAL A 1 98 ? -1.220 18.003 3.564 1.00 61.97 98 VAL A O 1
ATOM 814 N N . THR A 1 99 ? -2.095 18.612 5.549 1.00 61.22 99 THR A N 1
ATOM 815 C CA . THR A 1 99 ? -2.174 20.044 5.264 1.00 61.22 99 THR A CA 1
ATOM 816 C C . THR A 1 99 ? -0.888 20.689 5.751 1.00 61.22 99 THR A C 1
ATOM 818 O O . THR A 1 99 ? -0.582 20.622 6.937 1.00 61.22 99 THR A O 1
ATOM 821 N N . TYR A 1 100 ? -0.137 21.299 4.842 1.00 62.72 100 TYR A N 1
ATOM 822 C CA . TYR A 1 100 ? 0.948 22.206 5.197 1.00 62.72 100 TYR A CA 1
ATOM 823 C C . TYR A 1 100 ? 0.752 23.521 4.443 1.00 62.72 100 TYR A C 1
ATOM 825 O O . TYR A 1 100 ? 0.272 23.534 3.302 1.00 62.72 100 TYR A O 1
ATOM 833 N N . GLU A 1 101 ? 1.106 24.629 5.083 1.00 53.97 101 GLU A N 1
ATOM 834 C CA . GLU A 1 101 ? 1.158 25.934 4.435 1.00 53.97 101 GLU A CA 1
ATOM 835 C C . GLU A 1 101 ? 2.527 26.108 3.785 1.00 53.97 101 GLU A C 1
ATOM 837 O O . GLU A 1 101 ? 3.567 26.026 4.434 1.00 53.97 101 GLU A O 1
ATOM 842 N N . ARG A 1 102 ? 2.544 26.305 2.464 1.00 57.72 102 ARG A N 1
ATOM 843 C CA . ARG A 1 102 ? 3.760 26.654 1.725 1.00 57.72 102 ARG A CA 1
ATOM 844 C C . ARG A 1 102 ? 3.427 27.791 0.773 1.00 57.72 102 ARG A C 1
ATOM 846 O O . ARG A 1 102 ? 2.591 27.616 -0.111 1.00 57.72 102 ARG A O 1
ATOM 853 N N . ARG A 1 103 ? 4.082 28.946 0.954 1.00 64.00 103 ARG A N 1
ATOM 854 C CA . ARG A 1 103 ? 3.861 30.174 0.159 1.00 64.00 103 ARG A CA 1
ATOM 855 C C . ARG A 1 103 ? 2.382 30.601 0.102 1.00 64.00 103 ARG A C 1
ATOM 857 O O . ARG A 1 103 ? 1.847 30.819 -0.980 1.00 64.00 103 ARG A O 1
ATOM 864 N N . GLY A 1 104 ? 1.689 30.608 1.243 1.00 64.38 104 GLY A N 1
ATOM 865 C CA . GLY A 1 104 ? 0.282 31.036 1.323 1.00 64.38 104 GLY A CA 1
ATOM 866 C C . GLY A 1 104 ? -0.737 30.128 0.616 1.00 64.38 104 GLY A C 1
ATOM 867 O O . GLY A 1 104 ? -1.917 30.457 0.575 1.00 64.38 104 GLY A O 1
ATOM 868 N N . ARG A 1 105 ? -0.328 28.972 0.066 1.00 53.25 105 ARG A N 1
ATOM 869 C CA . ARG A 1 105 ? -1.237 27.985 -0.540 1.00 53.25 105 ARG A CA 1
ATOM 870 C C . ARG A 1 105 ? -1.280 26.717 0.311 1.00 53.25 105 ARG A C 1
ATOM 872 O O . ARG A 1 105 ? -0.249 26.085 0.550 1.00 53.25 105 ARG A O 1
ATOM 879 N N . ARG A 1 106 ? -2.484 26.307 0.727 1.00 52.47 106 ARG A N 1
ATOM 880 C CA . ARG A 1 106 ? -2.723 25.004 1.368 1.00 52.47 106 ARG A CA 1
ATOM 881 C C . ARG A 1 106 ? -2.563 23.904 0.323 1.00 52.47 106 ARG A C 1
ATOM 883 O O . ARG A 1 106 ? -3.463 23.657 -0.476 1.00 52.47 106 ARG A O 1
ATOM 890 N N . GLN A 1 107 ? -1.410 23.243 0.311 1.00 52.03 107 GLN A N 1
ATOM 891 C CA . GLN A 1 107 ? -1.189 22.085 -0.551 1.00 52.03 107 GLN A CA 1
ATOM 892 C C . GLN A 1 107 ? -1.523 20.810 0.222 1.00 52.03 107 GLN A C 1
ATOM 894 O O . GLN A 1 107 ? -0.853 20.462 1.191 1.00 52.03 107 GLN A O 1
ATOM 899 N N . ALA A 1 108 ? -2.547 20.087 -0.226 1.00 51.91 108 ALA A N 1
ATOM 900 C CA . ALA A 1 108 ? -2.836 18.752 0.278 1.00 51.91 108 ALA A CA 1
ATOM 901 C C . ALA A 1 108 ? -2.042 17.728 -0.542 1.00 51.91 108 ALA A C 1
ATOM 903 O O . ALA A 1 108 ? -2.414 17.400 -1.670 1.00 51.91 108 ALA A O 1
ATOM 904 N N . ARG A 1 109 ? -0.953 17.186 0.016 1.00 55.84 109 ARG A N 1
ATOM 905 C CA . ARG A 1 109 ? -0.330 15.992 -0.573 1.00 55.84 109 ARG A CA 1
ATOM 906 C C . ARG A 1 109 ? -1.071 14.754 -0.086 1.00 55.84 109 ARG A C 1
ATOM 908 O O . ARG A 1 109 ? -1.204 14.536 1.115 1.00 55.84 109 ARG A O 1
ATOM 915 N N . LYS A 1 110 ? -1.550 13.950 -1.035 1.00 56.62 110 LYS A N 1
ATOM 916 C CA . LYS A 1 110 ? -2.170 12.648 -0.780 1.00 56.62 110 LYS A CA 1
ATOM 917 C C . LYS A 1 110 ? -1.059 11.603 -0.695 1.00 56.62 110 LYS A C 1
ATOM 919 O O . LYS A 1 110 ? -0.571 11.139 -1.721 1.00 56.62 110 LYS A O 1
ATOM 924 N N . TRP A 1 111 ? -0.640 11.251 0.515 1.00 63.75 111 TRP A N 1
ATOM 925 C CA . TRP A 1 111 ? 0.270 10.121 0.713 1.00 63.75 111 TRP A CA 1
ATOM 926 C C . TRP A 1 111 ? -0.527 8.917 1.174 1.00 63.75 111 TRP A C 1
ATOM 928 O O . TRP A 1 111 ? -1.240 9.009 2.166 1.00 63.75 111 TRP A O 1
ATOM 938 N N . GLY A 1 112 ? -0.402 7.790 0.482 1.00 75.31 112 GLY A N 1
ATOM 939 C CA . GLY A 1 112 ? -0.968 6.544 0.973 1.00 75.31 112 GLY A CA 1
ATOM 940 C C . GLY A 1 112 ? -0.300 6.132 2.293 1.00 75.31 112 GLY A C 1
ATOM 941 O O . GLY A 1 112 ? 0.921 5.953 2.321 1.00 75.31 112 GLY A O 1
ATOM 942 N N . ALA A 1 113 ? -1.084 6.021 3.366 1.00 84.19 113 ALA A N 1
ATOM 943 C CA . ALA A 1 113 ? -0.647 5.502 4.659 1.00 84.19 113 ALA A CA 1
ATOM 944 C C . ALA A 1 113 ? -0.857 3.981 4.720 1.00 84.19 113 ALA A C 1
ATOM 946 O O . ALA A 1 113 ? -1.962 3.509 4.459 1.00 84.19 113 ALA A O 1
ATOM 947 N N . LEU A 1 114 ? 0.199 3.238 5.057 1.00 88.75 114 LEU A N 1
ATOM 948 C CA . LEU A 1 114 ? 0.170 1.790 5.244 1.00 88.75 114 LEU A CA 1
ATOM 949 C C . LEU A 1 114 ? -0.088 1.461 6.713 1.00 88.75 114 LEU A C 1
ATOM 951 O O . LEU A 1 114 ? 0.681 1.871 7.592 1.00 88.75 114 LEU A O 1
ATOM 955 N N . THR A 1 115 ? -1.150 0.702 6.970 1.00 88.56 115 THR A N 1
ATOM 956 C CA . THR A 1 115 ? -1.458 0.199 8.316 1.00 88.56 115 THR A CA 1
ATOM 957 C C . THR A 1 115 ? -0.417 -0.841 8.757 1.00 88.56 115 THR A C 1
ATOM 959 O O . THR A 1 115 ? 0.219 -1.450 7.895 1.00 88.56 115 THR A O 1
ATOM 962 N N . PRO A 1 116 ? -0.216 -1.087 10.067 1.00 88.31 116 PRO A N 1
ATOM 963 C CA . PRO A 1 116 ? 0.723 -2.111 10.535 1.00 88.31 116 PRO A CA 1
ATOM 964 C C . PRO A 1 116 ? 0.451 -3.498 9.934 1.00 88.31 116 PRO A C 1
ATOM 966 O O . PRO A 1 116 ? 1.379 -4.171 9.505 1.00 88.31 116 PRO A O 1
ATOM 969 N N . TYR A 1 117 ? -0.822 -3.869 9.780 1.00 88.06 117 TYR A N 1
ATOM 970 C CA . TYR A 1 117 ? -1.226 -5.102 9.096 1.00 88.06 117 TYR A CA 1
ATOM 971 C C . TYR A 1 117 ? -0.786 -5.140 7.627 1.00 88.06 117 TYR A C 1
ATOM 973 O O . TYR A 1 117 ? -0.236 -6.134 7.158 1.00 88.06 117 TYR A O 1
ATOM 981 N N . GLN A 1 118 ? -0.986 -4.042 6.887 1.00 90.94 118 GLN A N 1
ATOM 982 C CA . GLN A 1 118 ? -0.510 -3.953 5.505 1.00 90.94 118 GLN A CA 1
ATOM 983 C C . GLN A 1 118 ? 1.014 -4.057 5.443 1.00 90.94 118 GLN A C 1
ATOM 985 O O . GLN A 1 118 ? 1.530 -4.704 4.540 1.00 90.94 118 GLN A O 1
ATOM 990 N N . GLN A 1 119 ? 1.730 -3.450 6.395 1.00 92.62 119 GLN A N 1
ATOM 991 C CA . GLN A 1 119 ? 3.189 -3.542 6.487 1.00 92.62 119 GLN A CA 1
ATOM 992 C C . GLN A 1 119 ? 3.643 -4.987 6.721 1.00 92.62 119 GLN A C 1
ATOM 994 O O . GLN A 1 119 ? 4.535 -5.449 6.024 1.00 92.62 119 GLN A O 1
ATOM 999 N N . GLU A 1 120 ? 3.016 -5.713 7.646 1.00 92.19 120 GLU A N 1
ATOM 1000 C CA . GLU A 1 120 ? 3.326 -7.122 7.920 1.00 92.19 120 GLU A CA 1
ATOM 1001 C C . GLU A 1 120 ? 3.106 -8.000 6.680 1.00 92.19 120 GLU A C 1
ATOM 1003 O O . GLU A 1 120 ? 4.012 -8.715 6.250 1.00 92.19 120 GLU A O 1
ATOM 1008 N N . LYS A 1 121 ? 1.933 -7.888 6.046 1.00 93.38 121 LYS A N 1
ATOM 1009 C CA . LYS A 1 121 ? 1.603 -8.655 4.838 1.00 93.38 121 LYS A CA 1
ATOM 1010 C C . LYS A 1 121 ? 2.479 -8.284 3.646 1.00 93.38 121 LYS A C 1
ATOM 1012 O O . LYS A 1 121 ? 2.849 -9.170 2.885 1.00 93.38 121 LYS A O 1
ATOM 1017 N N . LEU A 1 122 ? 2.838 -7.008 3.491 1.00 93.25 122 LEU A N 1
ATOM 1018 C CA . LEU A 1 122 ? 3.788 -6.573 2.467 1.00 93.25 122 LEU A CA 1
ATOM 1019 C C . LEU A 1 122 ? 5.177 -7.147 2.721 1.00 93.25 122 LEU A C 1
ATOM 1021 O O . LEU A 1 122 ? 5.796 -7.618 1.778 1.00 93.25 122 LEU A O 1
ATOM 1025 N N . THR A 1 123 ? 5.653 -7.145 3.966 1.00 93.94 123 THR A N 1
ATOM 1026 C CA . THR A 1 123 ? 6.961 -7.715 4.306 1.00 93.94 123 THR A CA 1
ATOM 1027 C C . THR A 1 123 ? 6.975 -9.205 3.991 1.00 93.94 123 THR A C 1
ATOM 1029 O O . THR A 1 123 ? 7.864 -9.662 3.283 1.00 93.94 123 THR A O 1
ATOM 1032 N N . ALA A 1 124 ? 5.954 -9.945 4.434 1.00 93.69 124 ALA A N 1
ATOM 1033 C CA . ALA A 1 124 ? 5.820 -11.367 4.129 1.00 93.69 124 ALA A CA 1
ATOM 1034 C C . ALA A 1 124 ? 5.761 -11.623 2.614 1.00 93.69 124 ALA A C 1
ATOM 1036 O O . ALA A 1 124 ? 6.424 -12.523 2.113 1.00 93.69 124 ALA A O 1
ATOM 1037 N N . TYR A 1 125 ? 5.018 -10.797 1.873 1.00 91.94 125 TYR A N 1
ATOM 1038 C CA . TYR A 1 125 ? 4.919 -10.899 0.418 1.00 91.94 125 TYR A CA 1
ATOM 1039 C C . TYR A 1 125 ? 6.242 -10.599 -0.301 1.00 91.94 125 TYR A C 1
ATOM 1041 O O . TYR A 1 125 ? 6.546 -11.234 -1.304 1.00 91.94 125 TYR A O 1
ATOM 1049 N N . LEU A 1 126 ? 7.005 -9.615 0.180 1.00 90.81 126 LEU A N 1
ATOM 1050 C CA . LEU A 1 126 ? 8.275 -9.194 -0.417 1.00 90.81 126 LEU A CA 1
ATOM 1051 C C . LEU A 1 126 ? 9.427 -10.150 -0.091 1.00 90.81 126 LEU A C 1
ATOM 1053 O O . LEU A 1 126 ? 10.360 -10.243 -0.881 1.00 90.81 126 LEU A O 1
ATOM 1057 N N . LEU A 1 127 ? 9.371 -10.816 1.066 1.00 90.75 127 LEU A N 1
ATOM 1058 C CA . LEU A 1 127 ? 10.354 -11.814 1.493 1.00 90.75 127 LEU A CA 1
ATOM 1059 C C . LEU A 1 127 ? 10.041 -13.222 0.986 1.00 90.75 127 LEU A C 1
ATOM 1061 O O . LEU A 1 127 ? 10.948 -14.046 0.925 1.00 90.75 127 LEU A O 1
ATOM 1065 N N . ALA A 1 128 ? 8.782 -13.519 0.652 1.00 89.56 128 ALA A N 1
ATOM 1066 C CA . ALA A 1 128 ? 8.448 -14.756 -0.035 1.00 89.56 128 ALA A CA 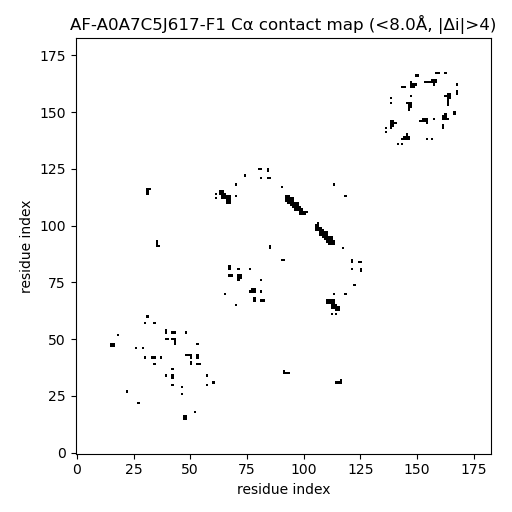1
ATOM 1067 C C . ALA A 1 128 ? 9.248 -14.796 -1.339 1.00 89.56 128 ALA A C 1
ATOM 1069 O O . ALA A 1 128 ? 9.136 -13.865 -2.138 1.00 89.56 128 ALA A O 1
ATOM 1070 N N . ASP A 1 129 ? 10.049 -15.850 -1.511 1.00 66.31 129 ASP A N 1
ATOM 1071 C CA . ASP A 1 129 ? 10.984 -16.058 -2.620 1.00 66.31 129 ASP A CA 1
ATOM 1072 C C . ASP A 1 129 ? 10.219 -16.242 -3.937 1.00 66.31 129 ASP A C 1
ATOM 1074 O O . ASP A 1 129 ? 10.020 -17.331 -4.475 1.00 66.31 129 ASP A O 1
ATOM 1078 N N . ARG A 1 130 ? 9.635 -15.141 -4.398 1.00 63.22 130 ARG A N 1
ATOM 1079 C CA . ARG A 1 130 ? 8.955 -15.037 -5.670 1.00 63.22 130 ARG A CA 1
ATOM 1080 C C . ARG A 1 130 ? 9.999 -14.593 -6.671 1.00 63.22 130 ARG A C 1
ATOM 1082 O O . ARG A 1 130 ? 10.750 -13.661 -6.367 1.00 63.22 130 ARG A O 1
ATOM 1089 N N . PRO A 1 131 ? 9.992 -15.155 -7.891 1.00 55.25 131 PRO A N 1
ATOM 1090 C CA . PRO A 1 131 ? 10.731 -14.538 -8.968 1.00 55.25 131 PRO A CA 1
ATOM 1091 C C . PRO A 1 131 ? 10.207 -13.108 -9.065 1.00 55.25 131 PRO A C 1
ATOM 1093 O O . PRO A 1 131 ? 9.040 -12.875 -9.404 1.00 55.25 131 PRO A O 1
ATOM 1096 N N . LEU A 1 132 ? 11.048 -12.142 -8.677 1.00 53.50 132 LEU A N 1
ATOM 1097 C CA . LEU A 1 132 ? 10.821 -10.740 -8.984 1.00 53.50 132 LEU A CA 1
ATOM 1098 C C . LEU A 1 132 ? 10.391 -10.726 -10.442 1.00 53.50 132 LEU A C 1
ATOM 1100 O O . LEU A 1 132 ? 11.045 -11.377 -11.259 1.00 53.50 132 LEU A O 1
ATOM 1104 N N . ARG A 1 133 ? 9.260 -10.062 -10.736 1.00 51.38 133 ARG A N 1
ATOM 1105 C CA . ARG A 1 133 ? 8.764 -9.872 -12.106 1.00 51.38 133 ARG A CA 1
ATOM 1106 C C . ARG A 1 133 ? 9.997 -9.719 -12.990 1.00 51.38 133 ARG A C 1
ATOM 1108 O O . ARG A 1 133 ? 10.779 -8.819 -12.655 1.00 51.38 133 ARG A O 1
ATOM 1115 N N . PR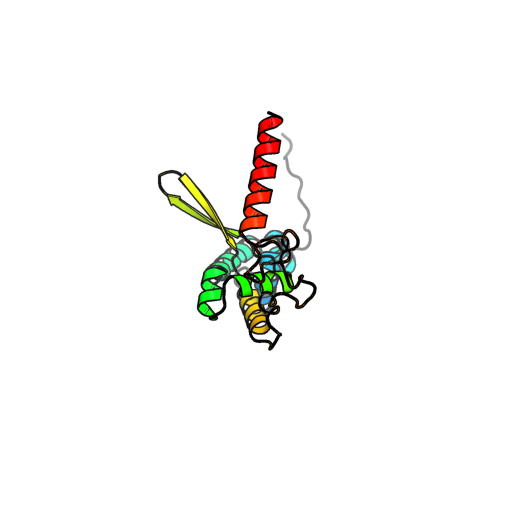O A 1 134 ? 10.227 -10.631 -13.961 1.00 49.03 134 PRO A N 1
ATOM 1116 C CA . PRO A 1 134 ? 11.542 -10.793 -14.554 1.00 49.03 134 PRO A CA 1
ATOM 1117 C C . PRO A 1 134 ? 12.041 -9.404 -14.927 1.00 49.03 134 PRO A C 1
ATOM 1119 O O . PRO A 1 134 ? 11.226 -8.607 -15.429 1.00 49.03 134 PRO A O 1
ATOM 1122 N N . PRO A 1 135 ? 13.302 -9.063 -14.587 1.00 51.59 135 PRO A N 1
ATOM 1123 C CA . PRO A 1 135 ? 13.853 -7.768 -14.961 1.00 51.59 135 PRO A CA 1
ATOM 1124 C C . PRO A 1 135 ? 13.490 -7.545 -16.426 1.00 51.59 135 PRO A C 1
ATOM 1126 O O . PRO A 1 135 ? 13.499 -8.539 -17.158 1.00 51.59 135 PRO A O 1
ATOM 1129 N N . PRO A 1 136 ? 13.058 -6.325 -16.818 1.00 56.03 136 PRO A N 1
ATOM 1130 C CA . PRO A 1 136 ? 12.543 -6.053 -18.159 1.00 56.03 136 PRO A CA 1
ATOM 1131 C C . PRO A 1 136 ? 13.376 -6.840 -19.157 1.00 56.03 136 PRO A C 1
ATOM 1133 O O . PRO A 1 136 ? 14.587 -6.637 -19.216 1.00 56.03 136 PRO A O 1
ATOM 1136 N N . THR A 1 137 ? 12.738 -7.852 -19.756 1.00 54.31 137 THR A N 1
ATOM 1137 C CA . THR A 1 137 ? 13.464 -8.977 -20.333 1.00 54.31 137 THR A CA 1
ATOM 1138 C C . THR A 1 137 ? 14.460 -8.465 -21.350 1.00 54.31 13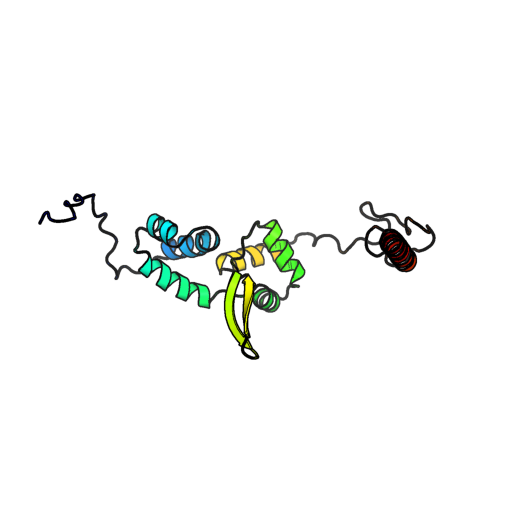7 THR A C 1
ATOM 1140 O O . THR A 1 137 ? 14.178 -7.508 -22.076 1.00 54.31 137 THR A O 1
ATOM 1143 N N . GLU A 1 138 ? 15.632 -9.095 -21.382 1.00 58.38 138 GLU A N 1
ATOM 1144 C CA . GLU A 1 138 ? 16.568 -8.919 -22.486 1.00 58.38 138 GLU A CA 1
ATOM 1145 C C . GLU A 1 138 ? 15.801 -9.040 -23.813 1.00 58.38 138 GLU A C 1
ATOM 1147 O O . GLU A 1 138 ? 14.864 -9.839 -23.936 1.00 58.38 138 GLU A O 1
ATOM 1152 N N . TRP A 1 139 ? 16.162 -8.203 -24.785 1.00 70.00 139 TRP A N 1
ATOM 1153 C CA . TRP A 1 139 ? 15.540 -8.194 -26.109 1.00 70.00 139 TRP A CA 1
ATOM 1154 C C . TRP A 1 139 ? 15.481 -9.604 -26.704 1.00 70.00 139 TRP A C 1
ATOM 1156 O O . TRP A 1 139 ? 16.404 -10.397 -26.530 1.00 70.00 139 TRP A O 1
ATOM 1166 N N . GLY A 1 140 ? 14.369 -9.933 -27.367 1.00 65.62 140 GLY A N 1
ATOM 1167 C CA . GLY A 1 140 ? 14.133 -11.272 -27.915 1.00 65.62 140 GLY A CA 1
ATOM 1168 C C . GLY A 1 140 ? 13.598 -12.310 -26.919 1.00 65.62 140 GLY A C 1
ATOM 1169 O O . GLY A 1 140 ? 13.335 -13.439 -27.325 1.00 65.62 140 GLY A O 1
ATOM 1170 N N . LYS A 1 141 ? 13.397 -11.966 -25.634 1.00 68.88 141 LYS A N 1
ATOM 1171 C CA . LYS A 1 141 ? 12.804 -12.866 -24.623 1.00 68.88 141 LYS A CA 1
ATOM 1172 C C . LYS A 1 141 ? 11.416 -12.404 -24.165 1.00 68.88 141 LYS A C 1
ATOM 1174 O O . LYS A 1 141 ? 11.123 -11.209 -24.085 1.00 68.88 141 LYS A O 1
ATOM 1179 N N . ALA A 1 142 ? 10.573 -13.374 -23.801 1.00 69.69 142 ALA A N 1
ATOM 1180 C CA . ALA A 1 142 ? 9.215 -13.177 -23.273 1.00 69.69 142 ALA A CA 1
ATOM 1181 C C . ALA A 1 142 ? 8.285 -12.342 -24.181 1.00 69.69 142 ALA A C 1
ATOM 1183 O O . ALA A 1 142 ? 7.588 -11.443 -23.715 1.00 69.69 142 ALA A O 1
ATOM 1184 N N . GLY A 1 143 ? 8.286 -12.634 -25.486 1.00 70.50 143 GLY A N 1
ATOM 1185 C CA . GLY A 1 143 ? 7.366 -12.022 -26.455 1.00 70.50 143 GLY A CA 1
ATOM 1186 C C . GLY A 1 143 ? 7.765 -10.628 -26.950 1.00 70.50 143 GLY A C 1
ATOM 1187 O O . GLY A 1 143 ? 6.998 -10.010 -27.681 1.00 70.50 143 GLY A O 1
ATOM 1188 N N . ARG A 1 144 ? 8.951 -10.125 -26.581 1.00 73.56 144 ARG A N 1
ATOM 1189 C CA . ARG A 1 144 ? 9.515 -8.889 -27.146 1.00 73.56 144 ARG A CA 1
ATOM 1190 C C . ARG A 1 144 ? 10.332 -9.197 -28.404 1.00 73.56 144 ARG A C 1
ATOM 1192 O O . ARG A 1 144 ? 11.083 -10.174 -28.383 1.00 73.56 144 ARG A O 1
ATOM 1199 N N . PRO A 1 145 ? 10.248 -8.375 -29.466 1.00 79.31 145 PRO A N 1
ATOM 1200 C CA . PRO A 1 145 ? 11.007 -8.615 -30.688 1.00 79.31 145 PRO A CA 1
ATOM 1201 C C . PRO A 1 145 ? 12.517 -8.486 -30.423 1.00 79.31 145 PRO A C 1
ATOM 1203 O O . PRO A 1 145 ? 12.921 -7.677 -29.587 1.00 79.31 145 PRO A O 1
ATOM 1206 N N . PRO A 1 146 ? 13.371 -9.266 -31.107 1.00 83.88 146 PRO A N 1
ATOM 1207 C CA . PRO A 1 146 ? 14.824 -9.215 -30.915 1.00 83.88 146 PRO A CA 1
ATOM 1208 C C . PRO A 1 146 ? 15.458 -7.916 -31.437 1.00 83.88 146 PRO A C 1
ATOM 1210 O O . PRO A 1 146 ? 16.576 -7.580 -31.054 1.00 83.88 146 PRO A O 1
ATOM 1213 N N . ALA A 1 147 ? 14.740 -7.172 -32.280 1.00 85.38 147 ALA A N 1
ATOM 1214 C CA . ALA A 1 147 ? 15.172 -5.910 -32.860 1.00 85.38 147 ALA A CA 1
ATOM 1215 C C . ALA A 1 147 ? 14.013 -4.906 -32.933 1.00 85.38 147 ALA A C 1
ATOM 1217 O O . ALA A 1 147 ? 12.848 -5.245 -32.714 1.00 85.38 147 ALA A O 1
ATOM 1218 N N . CYS A 1 148 ? 14.344 -3.645 -33.199 1.00 87.38 148 CYS A N 1
ATOM 1219 C CA . CYS A 1 148 ? 13.367 -2.565 -33.299 1.00 87.38 148 CYS A CA 1
ATOM 1220 C C . CYS A 1 148 ? 12.341 -2.843 -34.404 1.00 87.38 148 CYS A C 1
ATOM 1222 O O . CYS A 1 148 ? 12.731 -3.011 -35.554 1.00 87.38 148 CYS A O 1
ATOM 1224 N N . VAL A 1 149 ? 11.046 -2.755 -34.084 1.00 89.12 149 VAL A N 1
ATOM 1225 C CA . VAL A 1 149 ? 9.950 -3.043 -35.036 1.00 89.12 149 VAL A CA 1
ATOM 1226 C C . VAL A 1 149 ? 9.992 -2.167 -36.295 1.00 89.12 149 VAL A C 1
ATOM 1228 O O . VAL A 1 149 ? 9.541 -2.591 -37.346 1.00 89.12 149 VAL A O 1
ATOM 1231 N N . ASP A 1 150 ? 10.528 -0.945 -36.206 1.00 89.62 150 ASP A N 1
ATOM 1232 C CA . ASP A 1 150 ? 10.538 -0.021 -37.350 1.00 89.62 150 ASP A CA 1
ATOM 1233 C C . ASP A 1 150 ? 11.826 -0.075 -38.190 1.00 89.62 150 ASP A C 1
ATOM 1235 O O . ASP A 1 150 ? 11.810 0.350 -39.339 1.00 89.62 150 ASP A O 1
ATOM 1239 N N . CYS A 1 151 ? 12.965 -0.472 -37.615 1.00 89.56 151 CYS A N 1
ATOM 1240 C CA . CYS A 1 151 ? 14.251 -0.393 -38.324 1.00 89.56 151 CYS A CA 1
ATOM 1241 C C . CYS A 1 151 ? 15.027 -1.700 -38.363 1.00 89.56 151 CYS A C 1
ATOM 1243 O O . CYS A 1 151 ? 16.057 -1.717 -39.026 1.00 89.56 151 CYS A O 1
ATOM 1245 N N . GLU A 1 152 ? 14.596 -2.719 -37.611 1.00 86.50 152 GLU A N 1
ATOM 1246 C CA . GLU A 1 152 ? 15.092 -4.110 -37.566 1.00 86.50 152 GLU A CA 1
ATOM 1247 C C . GLU A 1 152 ? 16.595 -4.298 -37.297 1.00 86.50 152 GLU A C 1
ATOM 1249 O O . GLU A 1 152 ? 17.091 -5.404 -37.136 1.00 86.50 152 GLU A O 1
ATOM 1254 N N . THR A 1 153 ? 17.328 -3.201 -37.170 1.00 82.50 153 THR A N 1
ATOM 1255 C CA . THR A 1 153 ? 18.793 -3.140 -37.142 1.00 82.50 153 THR A CA 1
ATOM 1256 C C . THR A 1 153 ? 19.321 -2.853 -35.752 1.00 82.50 153 THR A C 1
ATOM 1258 O O . THR A 1 153 ? 20.457 -3.171 -35.414 1.00 82.50 153 THR A O 1
ATOM 1261 N N . THR A 1 154 ? 18.512 -2.194 -34.925 1.00 78.75 154 THR A N 1
ATOM 1262 C CA . THR A 1 154 ? 18.944 -1.788 -33.597 1.00 78.75 154 THR A CA 1
ATOM 1263 C C . THR A 1 154 ? 18.594 -2.870 -32.589 1.00 78.75 154 THR A C 1
ATOM 1265 O O . THR A 1 154 ? 17.419 -3.112 -32.341 1.00 78.75 154 THR A O 1
ATOM 1268 N N . THR A 1 155 ? 19.626 -3.444 -31.973 1.00 72.06 155 THR A N 1
ATOM 1269 C CA . THR A 1 155 ? 19.550 -4.319 -30.787 1.00 72.06 155 THR A CA 1
ATOM 1270 C C . THR A 1 155 ? 19.763 -3.544 -29.474 1.00 72.06 155 THR A C 1
ATOM 1272 O O . THR A 1 155 ? 19.796 -4.118 -28.388 1.00 72.06 155 THR A O 1
ATOM 1275 N N . ARG A 1 156 ? 19.930 -2.212 -29.556 1.00 67.12 156 ARG A N 1
ATOM 1276 C CA . ARG A 1 156 ? 20.058 -1.306 -28.397 1.00 67.12 156 ARG A CA 1
ATOM 1277 C C . ARG A 1 156 ? 18.728 -1.197 -27.629 1.00 67.12 156 ARG A C 1
ATOM 1279 O O . ARG A 1 156 ? 17.680 -1.413 -28.229 1.00 67.12 156 ARG A O 1
ATOM 1286 N N . PRO A 1 157 ? 18.732 -0.761 -26.349 1.00 63.97 157 PRO A N 1
ATOM 1287 C CA . PRO A 1 157 ? 17.521 -0.659 -25.533 1.00 63.97 157 PRO A CA 1
ATOM 1288 C C . PRO A 1 157 ? 16.369 0.084 -26.232 1.00 63.97 157 PRO A C 1
ATOM 1290 O O . PRO A 1 157 ? 16.487 1.277 -26.526 1.00 63.97 157 PRO A O 1
ATOM 1293 N N . HIS A 1 158 ? 15.256 -0.605 -26.510 1.00 66.69 158 HIS A N 1
ATOM 1294 C CA . HIS A 1 158 ? 14.049 0.047 -27.021 1.00 66.69 158 HIS A CA 1
ATOM 1295 C C . HIS A 1 158 ? 13.301 0.798 -25.915 1.00 66.69 158 HIS A C 1
ATOM 1297 O O . HIS A 1 158 ? 13.292 0.419 -24.742 1.00 66.69 158 HIS A O 1
ATOM 1303 N N . TYR A 1 159 ? 12.654 1.877 -26.337 1.00 71.88 159 TYR A N 1
ATOM 1304 C CA . TYR A 1 159 ? 11.709 2.661 -25.558 1.00 71.88 159 TYR A CA 1
ATOM 1305 C C . TYR A 1 159 ? 10.310 2.017 -25.623 1.00 71.88 159 TYR A C 1
ATOM 1307 O O . TYR A 1 159 ? 10.159 0.836 -25.937 1.00 71.88 159 TYR A O 1
ATOM 1315 N N . ALA A 1 160 ? 9.266 2.775 -25.285 1.00 74.94 160 ALA A N 1
ATOM 1316 C CA . ALA A 1 160 ? 7.887 2.314 -25.393 1.00 74.94 160 ALA A CA 1
ATOM 1317 C C . ALA A 1 160 ? 7.549 1.806 -26.813 1.00 74.94 160 ALA A C 1
ATOM 1319 O O . ALA A 1 160 ? 8.014 2.361 -27.810 1.00 74.94 160 ALA A O 1
ATOM 1320 N N . HIS A 1 161 ? 6.688 0.784 -26.884 1.00 82.06 161 HIS A N 1
ATOM 1321 C CA . HIS A 1 161 ? 6.210 0.149 -28.122 1.00 82.06 161 HIS A CA 1
ATOM 1322 C C . HIS A 1 161 ? 7.288 -0.558 -28.962 1.00 82.06 161 HIS A C 1
ATOM 1324 O O . HIS A 1 161 ? 7.210 -0.521 -30.188 1.00 82.06 161 HIS A O 1
ATOM 1330 N N . ASP A 1 162 ? 8.293 -1.153 -28.313 1.00 86.81 162 ASP A N 1
ATOM 1331 C CA . ASP A 1 162 ? 9.297 -2.017 -28.954 1.00 86.81 162 ASP A CA 1
ATOM 1332 C C . ASP A 1 162 ? 10.100 -1.333 -30.082 1.00 86.81 162 ASP A C 1
ATOM 1334 O O . ASP A 1 162 ? 10.513 -1.947 -31.066 1.00 86.81 162 ASP A O 1
ATOM 1338 N N . ARG A 1 163 ? 10.338 -0.023 -29.925 1.00 87.06 163 ARG A N 1
ATOM 1339 C CA . ARG A 1 163 ? 11.101 0.820 -30.860 1.00 87.06 163 ARG A CA 1
ATOM 1340 C C . ARG A 1 163 ? 12.399 1.335 -30.265 1.00 87.06 163 ARG A C 1
ATOM 1342 O O . ARG A 1 163 ? 12.408 1.857 -29.149 1.00 87.06 163 ARG A O 1
ATOM 1349 N N . CYS A 1 164 ? 13.483 1.311 -31.036 1.00 89.56 164 CYS A N 1
ATOM 1350 C CA . CYS A 1 164 ? 14.701 2.014 -30.650 1.00 89.56 164 CYS A CA 1
ATOM 1351 C C . CYS A 1 164 ? 14.418 3.509 -30.428 1.00 89.56 164 CYS A C 1
ATOM 1353 O O . CYS A 1 164 ? 13.471 4.070 -30.987 1.00 89.56 164 CYS A O 1
ATOM 1355 N N . ARG A 1 165 ? 15.253 4.169 -29.617 1.00 87.25 165 ARG A N 1
ATOM 1356 C CA . ARG A 1 165 ? 15.073 5.584 -29.258 1.00 87.25 165 ARG A CA 1
ATOM 1357 C C . ARG A 1 165 ? 14.849 6.484 -30.480 1.00 87.25 165 ARG A C 1
ATOM 1359 O O . ARG A 1 165 ? 13.923 7.287 -30.474 1.00 87.25 165 ARG A O 1
ATOM 1366 N N . ARG A 1 166 ? 15.644 6.296 -31.540 1.00 90.31 166 ARG A N 1
ATOM 1367 C CA . ARG A 1 166 ? 15.548 7.077 -32.782 1.00 90.31 166 ARG A CA 1
ATOM 1368 C C . ARG A 1 166 ? 14.195 6.891 -33.473 1.00 90.31 166 ARG A C 1
ATOM 1370 O O . ARG A 1 166 ? 13.551 7.875 -33.822 1.00 90.31 166 ARG A O 1
ATOM 1377 N N . CYS A 1 167 ? 13.742 5.649 -33.646 1.00 92.25 167 CYS A N 1
ATOM 1378 C CA . CYS A 1 167 ? 12.450 5.368 -34.278 1.00 92.25 167 CYS A CA 1
ATOM 1379 C C . CYS A 1 167 ? 11.274 5.858 -33.428 1.00 92.25 167 CYS A C 1
ATOM 1381 O O . CYS A 1 167 ? 10.320 6.425 -33.962 1.00 92.25 167 CYS A O 1
ATOM 1383 N N . TYR A 1 168 ? 11.369 5.723 -32.103 1.00 92.25 168 TYR A N 1
ATOM 1384 C CA . TYR A 1 168 ? 10.382 6.267 -31.174 1.00 92.25 168 TYR A CA 1
ATOM 1385 C C . TYR A 1 168 ? 10.264 7.798 -31.286 1.00 92.25 168 TYR A C 1
ATOM 1387 O O . TYR A 1 168 ? 9.160 8.320 -31.452 1.00 92.25 168 TYR A O 1
ATOM 1395 N N . GLU A 1 169 ? 11.389 8.519 -31.246 1.00 92.19 169 GLU A N 1
ATOM 1396 C CA . GLU A 1 169 ? 11.426 9.983 -31.367 1.00 92.19 169 GLU A CA 1
ATOM 1397 C C . GLU A 1 169 ? 10.914 10.452 -32.739 1.00 92.19 169 GLU A C 1
ATOM 1399 O O . GLU A 1 169 ? 10.054 11.332 -32.800 1.00 92.19 169 GLU A O 1
ATOM 1404 N N . ASN A 1 170 ? 11.341 9.808 -33.831 1.00 94.38 170 ASN A N 1
ATOM 1405 C CA . ASN A 1 170 ? 10.869 10.119 -35.184 1.00 94.38 170 ASN A CA 1
ATOM 1406 C C . ASN A 1 170 ? 9.350 9.968 -35.318 1.00 94.38 170 ASN A C 1
ATOM 1408 O O . ASN A 1 170 ? 8.684 10.850 -35.862 1.00 94.38 170 ASN A O 1
ATOM 1412 N N . ARG A 1 171 ? 8.782 8.868 -34.808 1.00 92.12 171 ARG A N 1
ATOM 1413 C CA . ARG A 1 171 ? 7.333 8.640 -34.856 1.00 92.12 171 ARG A CA 1
ATOM 1414 C C . ARG A 1 171 ? 6.575 9.676 -34.031 1.00 92.12 171 ARG A C 1
ATOM 1416 O O . ARG A 1 171 ? 5.579 10.211 -34.514 1.00 92.12 171 ARG A O 1
ATOM 1423 N N . ARG A 1 172 ? 7.057 9.990 -32.823 1.00 92.75 172 ARG A N 1
ATOM 1424 C CA . ARG A 1 172 ? 6.466 11.032 -31.970 1.00 92.75 172 ARG A CA 1
ATOM 1425 C C . ARG A 1 172 ? 6.450 12.387 -32.679 1.00 92.75 172 ARG A C 1
ATOM 1427 O O . ARG A 1 172 ? 5.433 13.070 -32.642 1.00 92.75 172 ARG A O 1
ATOM 1434 N N . ASN A 1 173 ? 7.542 12.749 -33.350 1.00 94.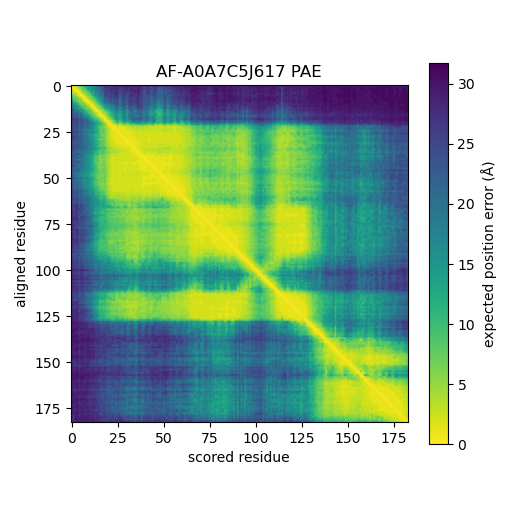38 173 ASN A N 1
ATOM 1435 C CA . ASN A 1 173 ? 7.646 14.010 -34.084 1.00 94.38 173 ASN A CA 1
ATOM 1436 C C . ASN A 1 173 ? 6.696 14.050 -35.290 1.00 94.38 173 ASN A C 1
ATOM 1438 O O . ASN A 1 173 ? 6.019 15.052 -35.478 1.00 94.38 173 ASN A O 1
ATOM 1442 N N . ARG A 1 174 ? 6.567 12.952 -36.053 1.00 93.19 174 ARG A N 1
ATOM 1443 C CA . ARG A 1 174 ? 5.581 12.855 -37.150 1.00 93.19 174 ARG A CA 1
ATOM 1444 C C . ARG A 1 174 ? 4.143 13.011 -36.651 1.00 93.19 174 ARG A C 1
ATOM 1446 O O . ARG A 1 174 ? 3.358 13.707 -37.277 1.00 93.19 174 ARG A O 1
ATOM 1453 N N . GLN A 1 175 ? 3.805 12.394 -35.517 1.00 92.62 175 GLN A N 1
ATOM 1454 C CA . GLN A 1 175 ? 2.477 12.534 -34.906 1.00 92.62 175 GLN A CA 1
ATOM 1455 C C . GLN A 1 175 ? 2.210 13.955 -34.402 1.00 92.62 175 GLN A C 1
ATOM 1457 O O . GLN A 1 175 ? 1.089 14.434 -34.520 1.00 92.62 175 GLN A O 1
ATOM 1462 N N . ALA A 1 176 ? 3.220 14.618 -33.833 1.00 91.56 176 ALA A N 1
ATOM 1463 C CA . ALA A 1 176 ? 3.105 16.011 -33.416 1.00 91.56 176 ALA A CA 1
ATOM 1464 C C . ALA A 1 176 ? 2.903 16.940 -34.623 1.00 91.56 176 ALA A C 1
ATOM 1466 O O . ALA A 1 176 ? 1.996 17.761 -34.588 1.00 91.56 176 ALA A O 1
ATOM 1467 N N . ALA A 1 177 ? 3.683 16.749 -35.693 1.00 93.06 177 ALA A N 1
ATOM 1468 C CA . ALA A 1 177 ? 3.559 17.516 -36.931 1.00 93.06 177 ALA A CA 1
ATOM 1469 C C . ALA A 1 177 ? 2.182 17.339 -37.591 1.00 93.06 177 ALA A C 1
ATOM 1471 O O . ALA A 1 177 ? 1.567 18.325 -37.973 1.00 93.06 177 ALA A O 1
ATOM 1472 N N . ALA A 1 178 ? 1.668 16.104 -37.657 1.00 92.50 178 ALA A N 1
ATOM 1473 C CA . ALA A 1 178 ? 0.332 15.838 -38.191 1.00 92.50 178 ALA A CA 1
ATOM 1474 C C . ALA A 1 178 ? -0.760 16.582 -37.404 1.00 92.50 178 ALA A C 1
ATOM 1476 O O . ALA A 1 178 ? -1.611 17.219 -38.002 1.00 92.50 178 ALA A O 1
ATOM 1477 N N . ARG A 1 179 ? -0.684 16.584 -36.065 1.00 91.81 179 ARG A N 1
ATOM 1478 C CA . ARG A 1 179 ? -1.653 17.302 -35.219 1.00 91.81 179 ARG A CA 1
ATOM 1479 C C . ARG A 1 179 ? -1.610 18.816 -35.397 1.00 91.81 179 ARG A C 1
ATOM 1481 O O . ARG A 1 179 ? -2.654 19.438 -35.328 1.00 91.81 179 ARG A O 1
ATOM 1488 N N . SER A 1 180 ? -0.428 19.393 -35.618 1.00 87.25 180 SER A N 1
ATOM 1489 C CA . SER A 1 180 ? -0.289 20.833 -35.874 1.00 87.25 180 SER A CA 1
ATOM 1490 C C . SER A 1 180 ? -0.715 21.255 -37.280 1.00 87.25 180 SER A C 1
ATOM 1492 O O . SER A 1 180 ? -0.802 22.444 -37.540 1.00 87.25 180 SER A O 1
ATOM 1494 N N . SER A 1 181 ? -0.900 20.311 -38.205 1.00 82.81 181 SER A N 1
ATOM 1495 C CA . SER A 1 181 ? -1.410 20.599 -39.552 1.00 82.81 181 SER A CA 1
ATOM 1496 C C . SER A 1 181 ? -2.938 20.582 -39.626 1.00 82.81 181 SER A C 1
ATOM 1498 O O . SER A 1 181 ? -3.484 21.049 -40.619 1.00 82.81 181 SER A O 1
ATOM 1500 N N . ASP A 1 182 ? -3.602 20.048 -38.597 1.00 81.00 182 ASP A N 1
ATOM 1501 C CA . ASP A 1 182 ? -5.062 19.981 -38.478 1.00 81.00 182 ASP A CA 1
ATOM 1502 C C . ASP A 1 182 ? -5.651 21.151 -37.648 1.00 81.00 182 ASP A C 1
ATOM 1504 O O . ASP A 1 182 ? -6.873 21.261 -37.538 1.00 81.00 182 ASP A O 1
ATOM 1508 N N . GLU A 1 183 ? -4.801 22.001 -37.052 1.00 69.62 183 GLU A N 1
ATOM 1509 C CA . GLU A 1 183 ? -5.154 23.230 -36.305 1.00 69.62 183 GLU A CA 1
ATOM 1510 C C . GLU A 1 183 ? -4.948 24.487 -37.162 1.00 69.62 183 GLU A C 1
ATOM 1512 O O . GLU A 1 183 ? -5.806 25.395 -37.071 1.00 69.62 183 GLU A O 1
#